Protein 6WMI (pdb70)

Solvent-accessible surface area: 21764 Å² total; per-residue (Å²): 157,186,43,53,7,129,69,161,71,30,127,120,110,17,112,178,81,74,90,36,135,90,22,59,63,50,85,162,95,39,94,67,64,109,4,110,32,112,90,36,58,120,34,32,29,49,86,127,112,21,136,31,26,50,59,105,89,84,51,99,98,75,63,76,1,149,72,113,88,35,39,124,96,42,42,40,54,45,72,26,137,46,23,96,20,121,66,80,48,89,108,53,52,112,6,171,42,183,78,49,72,146,38,31,30,70,137,65,44,27,150,116,26,80,36,73,94,83,48,55,104,87,55,114,1,103,79,72,40,40,75,38,47,72,43,38,45,61,83,107,30,60,82,140,83,131,162,79,62,38,1,123,66,104,90,29,141,121,110,17,116,180,76,78,91,34,139,90,20,58,61,49,82,158,94,42,98,68,62,110,6,110,36,184,86,37,56,121,35,34,31,52,82,122,109,21,135,34,23,44,54,99,90,94,46,96,103,66,64,83,2,153,70,109,86,32,45,123,92,43,39,44,53,44,69,28,142,48,23,100,21,125,65,79,53,89,110,55,54,96,11,158,46,110,86,49,64,152,34,30,28,70,134,70,44,20,150,118,30,80,36,74,93,85,49,70,91,84,60,111,0,93,102,65,42,41,76,39,44,72,44,42,44,65,83,104,31,62,81,148,75,136

Structure (mmCIF, N/CA/C/O backbone):
data_6WMI
#
_entry.id   6WMI
#
_cell.length_a   186.257
_cell.length_b   186.257
_cell.length_c   46.950
_cell.angle_alpha   90.000
_cell.angle_beta   90.000
_cell.angle_gamma   120.000
#
_symmetry.space_group_name_H-M   'P 62'
#
loop_
_entity.id
_entity.type
_entity.pdbx_description
1 polymer 'Zinc finger protein 410'
2 polymer "DNA (5'-D(*CP*AP*CP*AP*TP*CP*CP*CP*AP*TP*AP*AP*TP*AP*AP*TP*G)-3')"
3 polymer "DNA (5'-D(*CP*AP*TP*TP*AP*TP*TP*AP*TP*GP*GP*GP*AP*TP*GP*TP*G)-3')"
4 non-polymer 1,2-ETHANEDIOL
5 non-polymer 'ZINC ION'
6 water water
#
loop_
_atom_site.group_PDB
_atom_site.id
_atom_site.type_symbol
_atom_site.label_atom_id
_atom_site.label_alt_id
_atom_site.label_comp_id
_atom_site.label_asym_id
_atom_site.label_entity_id
_atom_site.label_seq_id
_atom_site.pdbx_PDB_ins_code
_atom_site.Cartn_x
_atom_site.Cartn_y
_atom_site.Cartn_z
_atom_site.occupancy
_atom_site.B_iso_or_equiv
_atom_site.auth_seq_id
_atom_site.auth_comp_id
_atom_site.auth_asym_id
_atom_site.auth_atom_id
_atom_site.pdbx_PDB_model_num
ATOM 1 N N . LYS A 1 6 ? -28.91197 57.73195 -26.90288 1.000 87.13441 217 LYS A N 1
ATOM 2 C CA . LYS A 1 6 ? -28.52014 57.43022 -25.52835 1.000 108.58786 217 LYS A CA 1
ATOM 3 C C . LYS A 1 6 ? -27.29115 58.24979 -25.10306 1.000 120.28583 217 LYS A C 1
ATOM 4 O O . LYS A 1 6 ? -26.25664 57.69589 -24.72468 1.000 121.55645 217 LYS A O 1
ATOM 6 N N . LYS A 1 7 ? -27.42902 59.57403 -25.16512 1.000 115.09778 218 LYS A N 1
ATOM 7 C CA . LYS A 1 7 ? -26.34461 60.52484 -24.94434 1.000 91.12412 218 LYS A CA 1
ATOM 8 C C . LYS A 1 7 ? -26.19744 60.83318 -23.45142 1.000 81.09477 218 LYS A C 1
ATOM 9 O O . LYS A 1 7 ? -26.60725 60.04174 -22.59689 1.000 71.63680 218 LYS A O 1
ATOM 15 N N . LEU A 1 8 ? -25.54938 61.96594 -23.14493 1.000 90.32395 219 LEU A N 1
ATOM 16 C CA . LEU A 1 8 ? -25.22429 62.47772 -21.80985 1.000 75.25797 219 LEU A CA 1
ATOM 17 C C . LEU A 1 8 ? -23.99650 61.80118 -21.20789 1.000 71.95542 219 LEU A C 1
ATOM 18 O O . LEU A 1 8 ? -23.86116 61.72688 -19.98257 1.000 65.57782 219 LEU A O 1
ATOM 23 N N . LYS A 1 9 ? -23.10070 61.30990 -22.06378 1.000 72.12998 220 LYS A N 1
ATOM 24 C CA . LYS A 1 9 ? -21.73617 60.97352 -21.67926 1.000 64.34779 220 LYS A CA 1
ATOM 25 C C . LYS A 1 9 ? -20.81964 62.08327 -22.17399 1.000 70.03586 220 LYS A C 1
ATOM 26 O O . LYS A 1 9 ? -20.92045 62.50043 -23.33159 1.000 77.90090 220 LYS A O 1
ATOM 28 N N . CYS A 1 10 ? -19.94438 62.57242 -21.29636 1.000 71.83808 221 CYS A N 1
ATOM 29 C CA . CYS A 1 10 ? -18.97486 63.58079 -21.70355 1.000 52.25402 221 CYS A CA 1
ATOM 30 C C . CYS A 1 10 ? -17.99845 62.97837 -22.69690 1.000 56.11307 221 CYS A C 1
ATOM 31 O O . CYS A 1 10 ? -17.49400 61.87025 -22.49575 1.000 58.46998 221 CYS A O 1
ATOM 34 N N . THR A 1 11 ? -17.72473 63.71872 -23.76364 1.000 57.96521 222 THR A N 1
ATOM 35 C CA . THR A 1 11 ? -16.95637 63.21386 -24.88740 1.000 73.56132 222 THR A CA 1
ATOM 36 C C . THR A 1 11 ? -15.59013 63.87311 -25.02114 1.000 77.09822 222 THR A C 1
ATOM 37 O O . THR A 1 11 ? -14.88033 63.60337 -25.99759 1.000 87.76726 222 THR A O 1
ATOM 41 N N . VAL A 1 12 ? -15.20709 64.73308 -24.07046 1.000 68.90145 223 VAL A N 1
ATOM 42 C CA . VAL A 1 12 ? -13.85141 65.26658 -24.04621 1.000 66.88169 223 VAL A CA 1
ATOM 43 C C . VAL A 1 12 ? -12.86609 64.11345 -23.82897 1.000 79.81751 223 VAL A C 1
ATOM 44 O O . VAL A 1 12 ? -13.22351 63.03379 -23.33910 1.000 75.48150 223 VAL A O 1
ATOM 48 N N . GLU A 1 13 ? -11.60597 64.36003 -24.19880 1.000 85.88968 224 GLU A N 1
ATOM 49 C CA . GLU A 1 13 ? -10.64914 63.28331 -24.44065 1.000 91.60525 224 GLU A CA 1
ATOM 50 C C . GLU A 1 13 ? -10.49150 62.36493 -23.23242 1.000 90.70056 224 GLU A C 1
ATOM 51 O O . GLU A 1 13 ? -10.78896 61.16681 -23.30499 1.000 95.13383 224 GLU A O 1
ATOM 57 N N . GLY A 1 14 ? -10.01131 62.89669 -22.11531 1.000 80.20647 225 GLY A N 1
ATOM 58 C CA . GLY A 1 14 ? -9.70775 62.06069 -20.97425 1.000 78.56192 225 GLY A CA 1
ATOM 59 C C . GLY A 1 14 ? -10.79351 61.93574 -19.92819 1.000 75.74706 225 GLY A C 1
ATOM 60 O O . GLY A 1 14 ? -10.51673 61.41976 -18.83892 1.000 82.65163 225 GLY A O 1
ATOM 61 N N . CYS A 1 15 ? -12.02046 62.37538 -20.21522 1.000 71.64447 226 CYS A N 1
ATOM 62 C CA . CYS A 1 15 ? -13.03008 62.49503 -19.16155 1.000 70.92313 226 CYS A CA 1
ATOM 63 C C . CYS A 1 15 ? -13.74561 61.17289 -18.88472 1.000 82.61638 226 CYS A C 1
ATOM 64 O O . CYS A 1 15 ? -13.61332 60.60095 -17.79728 1.000 96.26676 226 CYS A O 1
ATOM 67 N N . ASP A 1 16 ? -14.49798 60.67093 -19.86515 1.000 71.83683 227 ASP A N 1
ATOM 68 C CA . ASP A 1 16 ? -15.28469 59.44070 -19.73202 1.000 74.63646 227 ASP A CA 1
ATOM 69 C C . ASP A 1 16 ? -16.16366 59.46672 -18.47634 1.000 72.55046 227 ASP A C 1
ATOM 70 O O . ASP A 1 16 ? -16.02679 58.64231 -17.57009 1.000 82.82796 227 ASP A O 1
ATOM 75 N N . ARG A 1 17 ? -17.07423 60.44024 -18.43135 1.000 64.71435 228 ARG A N 1
ATOM 76 C CA . ARG A 1 17 ? -18.02940 60.57859 -17.33626 1.000 62.24199 228 ARG A CA 1
ATOM 77 C C . ARG A 1 17 ? -19.43784 60.65967 -17.89953 1.000 65.34682 228 ARG A C 1
ATOM 78 O O . ARG A 1 17 ? -19.65456 61.18270 -18.99527 1.000 68.17917 228 ARG A O 1
ATOM 86 N N . THR A 1 18 ? -20.39912 60.15073 -17.13547 1.000 61.06082 229 THR A N 1
ATOM 87 C CA . THR A 1 18 ? -21.77548 60.06909 -17.59606 1.000 65.38020 229 THR A CA 1
ATOM 88 C C . THR A 1 18 ? -22.70328 60.69767 -16.56595 1.000 60.27076 229 THR A C 1
ATOM 89 O O . THR A 1 18 ? -22.46972 60.60909 -15.35756 1.000 84.77380 229 THR A O 1
ATOM 93 N N . PHE A 1 19 ? -23.76093 61.33827 -17.05853 1.000 53.44647 230 PHE A N 1
ATOM 94 C CA . PHE A 1 19 ? -24.61914 62.18459 -16.24088 1.000 53.03553 230 PHE A CA 1
ATOM 95 C C . PHE A 1 19 ? -26.07438 61.76122 -16.38264 1.000 48.32965 230 PHE A C 1
ATOM 96 O O . PHE A 1 19 ? -26.43955 60.96683 -17.25361 1.000 63.76376 230 PHE A O 1
ATOM 104 N N . VAL A 1 20 ? -26.91002 62.31528 -15.50359 1.000 40.08704 231 VAL A N 1
ATOM 105 C CA . VAL A 1 20 ? -28.33208 62.01458 -15.46766 1.000 43.94203 231 VAL A CA 1
ATOM 106 C C . VAL A 1 20 ? -29.17995 63.24005 -15.77931 1.000 38.96060 231 VAL A C 1
ATOM 107 O O . VAL A 1 20 ? -30.14414 63.15481 -16.54710 1.000 44.54370 231 VAL A O 1
ATOM 111 N N . TRP A 1 21 ? -28.84439 64.37887 -15.20419 1.000 36.86764 232 TRP A N 1
ATOM 112 C CA . TRP A 1 21 ? -29.66906 65.56373 -15.39649 1.000 45.08064 232 TRP A CA 1
ATOM 113 C C . TRP A 1 21 ? -29.06269 66.45206 -16.46313 1.000 46.50577 232 TRP A C 1
ATOM 114 O O . TRP A 1 21 ? -27.85993 66.74723 -16.39796 1.000 47.88214 232 TRP A O 1
ATOM 125 N N . PRO A 1 22 ? -29.85511 66.88842 -17.44831 1.000 50.94718 233 PRO A N 1
ATOM 126 C CA . PRO A 1 22 ? -29.29125 67.72690 -18.52029 1.000 43.62453 233 PRO A CA 1
ATOM 127 C C . PRO A 1 22 ? -28.58471 68.97077 -18.00979 1.000 40.88145 233 PRO A C 1
ATOM 128 O O . PRO A 1 22 ? -27.54972 69.35309 -18.56870 1.000 50.35391 233 PRO A O 1
ATOM 132 N N . ALA A 1 23 ? -29.09432 69.59742 -16.94315 1.000 34.79590 234 ALA A N 1
ATOM 133 C CA . ALA A 1 23 ? -28.46767 70.81619 -16.43219 1.000 33.32272 234 ALA A CA 1
ATOM 134 C C . ALA A 1 23 ? -27.11561 70.52752 -15.79223 1.000 31.89671 234 ALA A C 1
ATOM 135 O O . ALA A 1 23 ? -26.17520 71.31572 -15.94064 1.000 42.82713 234 ALA A O 1
ATOM 137 N N . HIS A 1 24 ? -26.99882 69.41176 -15.06600 1.000 30.95032 235 HIS A N 1
ATOM 138 C CA . HIS A 1 24 ? -25.70164 69.02423 -14.52201 1.000 31.32112 235 HIS A CA 1
ATOM 139 C C . HIS A 1 24 ? -24.71635 68.72319 -15.64407 1.000 46.01159 235 HIS A C 1
ATOM 140 O O . HIS A 1 24 ? -23.52311 69.03097 -15.53800 1.000 43.82996 235 HIS A O 1
ATOM 147 N N . PHE A 1 25 ? -25.20251 68.13635 -16.73723 1.000 42.44172 236 PHE A N 1
ATOM 148 C CA . PHE A 1 25 ? -24.34453 67.92932 -17.89574 1.000 43.28128 236 PHE A CA 1
ATOM 149 C C . PHE A 1 25 ? -23.86350 69.25888 -18.45888 1.000 40.49922 236 PHE A C 1
ATOM 150 O O . PHE A 1 25 ? -22.67685 69.41568 -18.77275 1.000 42.62883 236 PHE A O 1
ATOM 158 N N . LYS A 1 26 ? -24.77062 70.23359 -18.58391 1.000 37.10791 237 LYS A N 1
ATOM 159 C CA . LYS A 1 26 ? -24.39021 71.53353 -19.12787 1.000 46.24295 237 LYS A CA 1
ATOM 160 C C . LYS A 1 26 ? -23.37656 72.21882 -18.22921 1.000 51.79038 237 LYS A C 1
ATOM 161 O O . LYS A 1 26 ? -22.44267 72.86951 -18.71385 1.000 60.61488 237 LYS A O 1
ATOM 167 N N . TYR A 1 27 ? -23.54423 72.08058 -16.91434 1.000 48.82281 238 TYR A N 1
ATOM 168 C CA . TYR A 1 27 ? -22.55339 72.60889 -15.98770 1.000 39.76463 238 TYR A CA 1
ATOM 169 C C . TYR A 1 27 ? -21.18627 71.99823 -16.25850 1.000 38.67460 238 TYR A C 1
ATOM 170 O O . TYR A 1 27 ? -20.18043 72.71220 -16.34881 1.000 43.25905 238 TYR A O 1
ATOM 179 N N . HIS A 1 28 ? -21.13571 70.67096 -16.40371 1.000 36.57893 239 HIS A N 1
ATOM 180 C CA . HIS A 1 28 ? -19.85613 69.99338 -16.58322 1.000 38.64730 239 HIS A CA 1
ATOM 181 C C . HIS A 1 28 ? -19.13200 70.50138 -17.82016 1.000 40.89021 239 HIS A C 1
ATOM 182 O O . HIS A 1 28 ? -17.91698 70.72791 -17.78659 1.000 45.98999 239 HIS A O 1
ATOM 189 N N . LEU A 1 29 ? -19.86239 70.69465 -18.92087 1.000 41.34341 240 LEU A N 1
ATOM 190 C CA . LEU A 1 29 ? -19.23408 71.20863 -20.13311 1.000 45.41365 240 LEU A CA 1
ATOM 191 C C . LEU A 1 29 ? -18.64304 72.59046 -19.89884 1.000 44.41984 240 LEU A C 1
ATOM 192 O O . LEU A 1 29 ? -17.56281 72.90777 -20.41146 1.000 46.91159 240 LEU A O 1
ATOM 197 N N . LYS A 1 30 ? -19.32488 73.41920 -19.10584 1.000 44.45626 241 LYS A N 1
ATOM 198 C CA . LYS A 1 30 ? -18.82849 74.76701 -18.86682 1.000 46.93470 241 LYS A CA 1
ATOM 199 C C . LYS A 1 30 ? -17.51875 74.75123 -18.09034 1.000 55.98998 241 LYS A C 1
ATOM 200 O O . LYS A 1 30 ? -16.66626 75.61938 -18.30761 1.000 68.11176 241 LYS A O 1
ATOM 206 N N . THR A 1 31 ? -17.32551 73.77015 -17.20246 1.000 51.00848 242 THR A N 1
ATOM 207 C CA . THR A 1 31 ? -16.06523 73.69680 -16.46818 1.000 45.31353 242 THR A CA 1
ATOM 208 C C . THR A 1 31 ? -14.90967 73.31074 -17.37874 1.000 50.63336 242 THR A C 1
ATOM 209 O O . THR A 1 31 ? -13.77631 73.74936 -17.15397 1.000 63.99983 242 THR A O 1
ATOM 213 N N . HIS A 1 32 ? -15.17015 72.48965 -18.40003 1.000 55.87871 243 HIS A N 1
ATOM 214 C CA . HIS A 1 32 ? -14.12250 72.15055 -19.35890 1.000 52.65017 243 HIS A CA 1
ATOM 215 C C . HIS A 1 32 ? -13.68744 73.37420 -20.15353 1.000 54.70012 243 HIS A C 1
ATOM 216 O O . HIS A 1 32 ? -12.50888 73.51278 -20.49817 1.000 64.03913 243 HIS A O 1
ATOM 223 N N . ARG A 1 33 ? -14.62408 74.27253 -20.45185 1.000 58.19430 244 ARG A N 1
ATOM 224 C CA . ARG A 1 33 ? -14.34701 75.47008 -21.23647 1.000 61.20654 244 ARG A CA 1
ATOM 225 C C . ARG A 1 33 ? -14.02090 76.68800 -20.37908 1.000 56.04339 244 ARG A C 1
ATOM 226 O O . ARG A 1 33 ? -13.61024 77.71751 -20.92762 1.000 57.91806 244 ARG A O 1
ATOM 234 N N . ASN A 1 34 ? -14.20148 76.59408 -19.05886 1.000 58.29043 245 ASN A N 1
ATOM 235 C CA . ASN A 1 34 ? -14.06161 77.73049 -18.14359 1.000 68.26400 245 ASN A CA 1
ATOM 236 C C . ASN A 1 34 ? -15.02305 78.86629 -18.51376 1.000 70.94127 245 ASN A C 1
ATOM 237 O O . ASN A 1 34 ? -14.66375 80.04602 -18.49088 1.000 76.50775 245 ASN A O 1
ATOM 242 N N . ASP A 1 35 ? -16.26852 78.50464 -18.84004 1.000 65.66620 246 ASP A N 1
ATOM 243 C CA . ASP A 1 35 ? -17.30044 79.45890 -19.25729 1.000 52.96912 246 ASP A CA 1
ATOM 244 C C . ASP A 1 35 ? -17.94874 80.03844 -18.00786 1.000 57.33612 246 ASP A C 1
ATOM 245 O O . ASP A 1 35 ? -18.90178 79.48132 -17.46195 1.000 72.69333 246 ASP A O 1
ATOM 250 N N . ARG A 1 36 ? -17.43549 81.17691 -17.55183 1.000 56.77000 247 ARG A N 1
ATOM 251 C CA . ARG A 1 36 ? -17.96070 81.86921 -16.37539 1.000 46.95423 247 ARG A CA 1
ATOM 252 C C . ARG A 1 36 ? -18.61678 83.16399 -16.84238 1.000 47.66814 247 ARG A C 1
ATOM 253 O O . ARG A 1 36 ? -17.94700 84.18814 -17.00001 1.000 57.08800 247 ARG A O 1
ATOM 261 N N . SER A 1 37 ? -19.93129 83.12087 -17.04724 1.000 46.08663 248 SER A N 1
ATOM 262 C CA . SER A 1 37 ? -20.65410 84.23123 -17.65266 1.000 50.24278 248 SER A CA 1
ATOM 263 C C . SER A 1 37 ? -21.28549 85.18270 -16.64085 1.000 48.13504 248 SER A C 1
ATOM 264 O O . SER A 1 37 ? -21.79995 86.22954 -17.04645 1.000 63.47200 248 SER A O 1
ATOM 267 N N . PHE A 1 38 ? -21.25257 84.86376 -15.34607 1.000 47.50246 249 PHE A N 1
ATOM 268 C CA . PHE A 1 38 ? -21.87630 85.69083 -14.31339 1.000 54.92664 249 PHE A CA 1
ATOM 269 C C . PHE A 1 38 ? -20.79630 86.48213 -13.57736 1.000 59.61395 249 PHE A C 1
ATOM 270 O O . PHE A 1 38 ? -20.02644 85.91421 -12.79533 1.000 52.00936 249 PHE A O 1
ATOM 278 N N . ILE A 1 39 ? -20.76482 87.79629 -13.80558 1.000 50.46785 250 ILE A N 1
ATOM 279 C CA . ILE A 1 39 ? -19.66710 88.66016 -13.38222 1.000 50.20428 250 ILE A CA 1
ATOM 280 C C . ILE A 1 39 ? -20.13136 89.57402 -12.25578 1.000 56.81135 250 ILE A C 1
ATOM 281 O O . ILE A 1 39 ? -21.20493 90.18224 -12.34381 1.000 54.55657 250 ILE A O 1
ATOM 286 N N . CYS A 1 40 ? -19.30367 89.69171 -11.21324 1.000 57.93136 251 CYS A N 1
ATOM 287 C CA . CYS A 1 40 ? -19.61266 90.57190 -10.08929 1.000 46.84429 251 CYS A CA 1
ATOM 288 C C . CYS A 1 40 ? -19.49931 92.03110 -10.51711 1.000 53.25157 251 CYS A C 1
ATOM 289 O O . CYS A 1 40 ? -18.45380 92.44290 -11.03853 1.000 53.38641 251 CYS A O 1
ATOM 292 N N . PRO A 1 41 ? -20.53705 92.84427 -10.30111 1.000 53.04929 252 PRO A N 1
ATOM 293 C CA . PRO A 1 41 ? -20.49843 94.24705 -10.72840 1.000 57.91290 252 PRO A CA 1
ATOM 294 C C . PRO A 1 41 ? -19.85715 95.21104 -9.74156 1.000 63.57600 252 PRO A C 1
ATOM 295 O O . PRO A 1 41 ? -19.70072 96.39231 -10.08350 1.000 68.32214 252 PRO A O 1
ATOM 299 N N . ALA A 1 42 ? -19.49923 94.75851 -8.54054 1.000 57.18595 253 ALA A N 1
ATOM 300 C CA . ALA A 1 42 ? -18.83545 95.63027 -7.57950 1.000 61.95316 253 ALA A CA 1
ATOM 301 C C . ALA A 1 42 ? -17.50803 96.13004 -8.14092 1.000 78.14437 253 ALA A C 1
ATOM 302 O O . ALA A 1 42 ? -16.80353 95.40753 -8.85336 1.000 85.11638 253 ALA A O 1
ATOM 304 N N . GLU A 1 43 ? -17.17235 97.37985 -7.82307 1.000 79.87022 254 GLU A N 1
ATOM 305 C CA . GLU A 1 43 ? -15.98151 98.00183 -8.38980 1.000 91.35520 254 GLU A CA 1
ATOM 306 C C . GLU A 1 43 ? -14.72325 97.37905 -7.79814 1.000 95.70670 254 GLU A C 1
ATOM 307 O O . GLU A 1 43 ? -14.60148 97.23535 -6.57695 1.000 87.50259 254 GLU A O 1
ATOM 309 N N . GLY A 1 44 ? -13.79094 96.99722 -8.67345 1.000 93.99537 255 GLY A N 1
ATOM 310 C CA . GLY A 1 44 ? -12.51125 96.46545 -8.26093 1.000 87.62065 255 GLY A CA 1
ATOM 311 C C . GLY A 1 44 ? -12.45983 94.96746 -8.04229 1.000 82.99610 255 GLY A C 1
ATOM 312 O O . GLY A 1 44 ? -11.36992 94.43506 -7.79438 1.000 87.66603 255 GLY A O 1
ATOM 313 N N . CYS A 1 45 ? -13.59196 94.26642 -8.11894 1.000 64.29622 256 CYS A N 1
ATOM 314 C CA . CYS A 1 45 ? -13.59911 92.82860 -7.86299 1.000 66.13426 256 CYS A CA 1
ATOM 315 C C . CYS A 1 45 ? -13.40033 92.02212 -9.14414 1.000 72.44281 256 CYS A C 1
ATOM 316 O O . CYS A 1 45 ? -12.38485 91.33606 -9.30136 1.000 69.02093 256 CYS A O 1
ATOM 319 N N . GLY A 1 46 ? -14.34717 92.12376 -10.07637 1.000 76.54689 257 GLY A N 1
ATOM 320 C CA . GLY A 1 46 ? -14.22590 91.46255 -11.36280 1.000 76.62612 257 GLY A CA 1
ATOM 321 C C . GLY A 1 46 ? -14.19487 89.94843 -11.33544 1.000 77.66579 257 GLY A C 1
ATOM 322 O O . GLY A 1 46 ? -13.75608 89.33428 -12.31258 1.000 89.92504 257 GLY A O 1
ATOM 323 N N . LYS A 1 47 ? -14.64248 89.32027 -10.25065 1.000 63.27635 258 LYS A N 1
ATOM 324 C CA . LYS A 1 47 ? -14.71363 87.86738 -10.22732 1.000 51.36619 258 LYS A CA 1
ATOM 325 C C . LYS A 1 47 ? -15.92928 87.38407 -11.01321 1.000 57.13056 258 LYS A C 1
ATOM 326 O O . LYS A 1 47 ? -16.90752 88.11095 -11.20394 1.000 72.74503 258 LYS A O 1
ATOM 332 N N . SER A 1 48 ? -15.85864 86.13532 -11.47130 1.000 47.78165 259 SER A N 1
ATOM 333 C CA . SER A 1 48 ? -16.88877 85.57433 -12.33408 1.000 50.14480 259 SER A CA 1
ATOM 334 C C . SER A 1 48 ? -17.17833 84.13539 -11.92671 1.000 48.82327 259 SER A C 1
ATOM 335 O O . SER A 1 48 ? -16.33903 83.45337 -11.33529 1.000 52.04560 259 SER A O 1
ATOM 338 N N . PHE A 1 49 ? -18.38101 83.67255 -12.26669 1.000 45.54390 260 PHE A N 1
ATOM 339 C CA . PHE A 1 49 ? -18.88692 82.40741 -11.75729 1.000 51.80084 260 PHE A CA 1
ATOM 340 C C . PHE A 1 49 ? -19.63370 81.66641 -12.85870 1.000 55.35218 260 PHE A C 1
ATOM 341 O O . PHE A 1 49 ? -20.05330 82.25295 -13.86068 1.000 49.36487 260 PHE A O 1
ATOM 349 N N . TYR A 1 50 ? -19.79072 80.35389 -12.65932 1.000 50.92615 261 TYR A N 1
ATOM 350 C CA . TYR A 1 50 ? -20.43105 79.51959 -13.67005 1.000 43.09029 261 TYR A CA 1
ATOM 351 C C . TYR A 1 50 ? -21.94929 79.66812 -13.67335 1.000 40.24840 261 TYR A C 1
ATOM 352 O O . TYR A 1 50 ? -22.57718 79.48250 -14.72032 1.000 53.39842 261 TYR A O 1
ATOM 361 N N . VAL A 1 51 ? -22.55621 79.98418 -12.52472 1.000 42.39207 262 VAL A N 1
ATOM 362 C CA . VAL A 1 51 ? -24.00716 80.02857 -12.37704 1.000 42.82492 262 VAL A CA 1
ATOM 363 C C . VAL A 1 51 ? -24.39919 81.27291 -11.59109 1.000 45.04080 262 VAL A C 1
ATOM 364 O O . VAL A 1 51 ? -23.60378 81.84085 -10.83993 1.000 51.14654 262 VAL A O 1
ATOM 368 N N . LEU A 1 52 ? -25.66113 81.67783 -11.75275 1.000 35.89011 263 LEU A N 1
ATOM 369 C CA . LEU A 1 52 ? -26.14958 82.86992 -11.06385 1.000 42.80823 263 LEU A CA 1
ATOM 370 C C . LEU A 1 52 ? -26.14122 82.68782 -9.54778 1.000 41.15467 263 LEU A C 1
ATOM 371 O O . LEU A 1 52 ? -25.87911 83.63953 -8.80159 1.000 40.43533 263 LEU A O 1
ATOM 376 N N . GLN A 1 53 ? -26.42669 81.47210 -9.07637 1.000 33.56393 264 GLN A N 1
ATOM 377 C CA . GLN A 1 53 ? -26.49247 81.22180 -7.63940 1.000 43.03690 264 GLN A CA 1
ATOM 378 C C . GLN A 1 53 ? -25.17610 81.56299 -6.94916 1.000 48.39158 264 GLN A C 1
ATOM 379 O O . GLN A 1 53 ? -25.16889 82.11486 -5.84116 1.000 37.17705 264 GLN A O 1
ATOM 385 N N . ARG A 1 54 ? -24.05082 81.24597 -7.58983 1.000 49.23557 265 ARG A N 1
ATOM 386 C CA . ARG A 1 54 ? -22.75796 81.49765 -6.96579 1.000 43.65049 265 ARG A CA 1
ATOM 387 C C . ARG A 1 54 ? -22.45928 82.98555 -6.89257 1.000 47.77767 265 ARG A C 1
ATOM 388 O O . ARG A 1 54 ? -21.84801 83.45352 -5.92521 1.000 52.43058 265 ARG A O 1
ATOM 396 N N . LEU A 1 55 ? -22.87706 83.74356 -7.90749 1.000 36.61732 266 LEU A N 1
ATOM 397 C CA . LEU A 1 55 ? -22.71502 85.19086 -7.85367 1.000 34.38916 266 LEU A CA 1
ATOM 398 C C . LEU A 1 55 ? -23.54777 85.78948 -6.72978 1.000 44.61354 266 LEU A C 1
ATOM 399 O O . LEU A 1 55 ? -23.08209 86.68050 -6.00913 1.000 44.50431 266 LEU A O 1
ATOM 404 N N . LYS A 1 56 ? -24.77923 85.29794 -6.55562 1.000 37.28193 267 LYS A N 1
ATOM 405 C CA . LYS A 1 56 ? -25.63965 85.79832 -5.48704 1.000 37.62202 267 LYS A CA 1
ATOM 406 C C . LYS A 1 56 ? -25.02970 85.55153 -4.10927 1.000 45.73186 267 LYS A C 1
ATOM 407 O O . LYS A 1 56 ? -25.09069 86.42252 -3.23154 1.000 44.44495 267 LYS A O 1
ATOM 413 N N . VAL A 1 57 ? -24.43815 84.37297 -3.89584 1.000 31.85835 268 VAL A N 1
ATOM 414 C CA . VAL A 1 57 ? -23.80888 84.09629 -2.60661 1.000 34.97033 268 VAL A CA 1
ATOM 415 C C . VAL A 1 57 ? -22.53511 84.91825 -2.44761 1.000 51.93977 268 VAL A C 1
ATOM 416 O O . VAL A 1 57 ? -22.21441 85.38552 -1.34661 1.000 59.30230 268 VAL A O 1
ATOM 420 N N . HIS A 1 58 ? -21.79511 85.12111 -3.54370 1.000 54.69423 269 HIS A N 1
ATOM 421 C CA . HIS A 1 58 ? -20.58961 85.94341 -3.47911 1.000 37.86350 269 HIS A CA 1
ATOM 422 C C . HIS A 1 58 ? -20.90069 87.37188 -3.05591 1.000 38.53760 269 HIS A C 1
ATOM 423 O O . HIS A 1 58 ? -20.09109 87.99756 -2.36243 1.000 53.72160 269 HIS A O 1
ATOM 430 N N . MET A 1 59 ? -22.06272 87.90315 -3.45589 1.000 42.62891 270 MET A N 1
ATOM 431 C CA . MET A 1 59 ? -22.40961 89.27941 -3.10589 1.000 46.98175 270 MET A CA 1
ATOM 432 C C . MET A 1 59 ? -22.38833 89.50416 -1.60289 1.000 42.87291 270 MET A C 1
ATOM 433 O O . MET A 1 59 ? -22.10331 90.61806 -1.14575 1.000 42.42200 270 MET A O 1
ATOM 438 N N . ARG A 1 60 ? -22.66223 88.45996 -0.81940 1.000 43.07248 271 ARG A N 1
ATOM 439 C CA . ARG A 1 60 ? -22.65551 88.60690 0.62846 1.000 38.02244 271 ARG A CA 1
ATOM 440 C C . ARG A 1 60 ? -21.28586 88.99868 1.16960 1.000 43.75899 271 ARG A C 1
ATOM 441 O O . ARG A 1 60 ? -21.19940 89.46847 2.30900 1.000 59.72202 271 ARG A O 1
ATOM 449 N N . THR A 1 61 ? -20.21694 88.82503 0.38898 1.000 39.04100 272 THR A N 1
ATOM 450 C CA . THR A 1 61 ? -18.91529 89.33174 0.80637 1.000 50.78923 272 THR A CA 1
ATOM 451 C C . THR A 1 61 ? -18.78394 90.83385 0.60787 1.000 54.40493 272 THR A C 1
ATOM 452 O O . THR A 1 61 ? -17.83967 91.42852 1.13672 1.000 53.67098 272 THR A O 1
ATOM 456 N N . HIS A 1 62 ? -19.69679 91.45572 -0.13911 1.000 49.47726 273 HIS A N 1
ATOM 457 C CA . HIS A 1 62 ? -19.67159 92.89807 -0.34745 1.000 50.72455 273 HIS A CA 1
ATOM 458 C C . HIS A 1 62 ? -20.73039 93.64379 0.45904 1.000 57.92716 273 HIS A C 1
ATOM 459 O O . HIS A 1 62 ? -20.50108 94.79869 0.83388 1.000 65.30998 273 HIS A O 1
ATOM 466 N N . ASN A 1 63 ? -21.88333 93.02934 0.73646 1.000 49.74138 274 ASN A N 1
ATOM 467 C CA . ASN A 1 63 ? -22.96495 93.71606 1.43357 1.000 49.25382 274 ASN A CA 1
ATOM 468 C C . ASN A 1 63 ? -23.17230 93.24438 2.86839 1.000 61.10934 274 ASN A C 1
ATOM 469 O O . ASN A 1 63 ? -24.04839 93.77965 3.55610 1.000 62.75408 274 ASN A O 1
ATOM 474 N N . GLY A 1 64 ? -22.40725 92.25781 3.33528 1.000 54.45400 275 GLY A N 1
ATOM 475 C CA . GLY A 1 64 ? -22.40683 91.89727 4.74090 1.000 49.79302 275 GLY A CA 1
ATOM 476 C C . GLY A 1 64 ? -23.60703 91.12481 5.24119 1.000 61.34768 275 GLY A C 1
ATOM 477 O O . GLY A 1 64 ? -23.73254 90.93024 6.45463 1.000 73.27472 275 GLY A O 1
ATOM 478 N N . GLU A 1 65 ? -24.49281 90.67465 4.35683 1.000 60.02032 276 GLU A N 1
ATOM 479 C CA . GLU A 1 65 ? -25.63443 89.87754 4.78505 1.000 43.41131 276 GLU A CA 1
ATOM 480 C C . GLU A 1 65 ? -25.17110 88.51881 5.29555 1.000 49.11212 276 GLU A C 1
ATOM 481 O O . GLU A 1 65 ? -24.34903 87.85405 4.65894 1.000 68.12895 276 GLU A O 1
ATOM 487 N N . LYS A 1 66 ? -25.69380 88.11276 6.45253 1.000 44.70732 277 LYS A N 1
ATOM 488 C CA . LYS A 1 66 ? -25.42215 86.80356 7.04727 1.000 39.53864 277 LYS A CA 1
ATOM 489 C C . LYS A 1 66 ? -26.76009 86.26571 7.53397 1.000 53.39534 277 LYS A C 1
ATOM 490 O O . LYS A 1 66 ? -27.14052 86.47274 8.69373 1.000 58.38050 277 LYS A O 1
ATOM 496 N N . PRO A 1 67 ? -27.50972 85.57632 6.66851 1.000 46.91951 278 PRO A N 1
ATOM 497 C CA . PRO A 1 67 ? -28.91532 85.27457 6.97556 1.000 40.55891 278 PRO A CA 1
ATOM 498 C C . PRO A 1 67 ? -29.14330 84.08920 7.90186 1.000 37.94643 278 PRO A C 1
ATOM 499 O O . PRO A 1 67 ? -30.29032 83.87221 8.31542 1.000 50.96266 278 PRO A O 1
ATOM 503 N N . PHE A 1 68 ? -28.12054 83.31472 8.24217 1.000 34.09612 279 PHE A N 1
ATOM 504 C CA . PHE A 1 68 ? -28.29792 82.09312 9.02565 1.000 34.75713 279 PHE A CA 1
ATOM 505 C C . PHE A 1 68 ? -27.70599 82.29862 10.41500 1.000 37.80263 279 PHE A C 1
ATOM 506 O O . PHE A 1 68 ? -26.48375 82.37170 10.57463 1.000 39.13692 279 PHE A O 1
ATOM 514 N N . MET A 1 69 ? -28.57630 82.38701 11.41443 1.000 42.28435 280 MET A N 1
ATOM 515 C CA . MET A 1 69 ? -28.18855 82.71834 12.77602 1.000 41.51455 280 MET A CA 1
ATOM 516 C C . MET A 1 69 ? -28.26948 81.49281 13.67840 1.000 38.02456 280 MET A C 1
ATOM 517 O O . MET A 1 69 ? -29.21152 80.70051 13.58605 1.000 42.12261 280 MET A O 1
ATOM 522 N N . CYS A 1 70 ? -27.28115 81.34762 14.55511 1.000 34.62509 281 CYS A N 1
ATOM 523 C CA . CYS A 1 70 ? -27.34145 80.34512 15.60858 1.000 35.64474 281 CYS A CA 1
ATOM 524 C C . CYS A 1 70 ? -28.29631 80.81781 16.69942 1.000 36.50432 281 CYS A C 1
ATOM 525 O O . CYS A 1 70 ? -28.17942 81.94583 17.18586 1.000 54.20123 281 CYS A O 1
ATOM 528 N N . HIS A 1 71 ? -29.24718 79.96382 17.07763 1.000 35.72530 282 HIS A N 1
ATOM 529 C CA . HIS A 1 71 ? -30.22558 80.29401 18.10754 1.000 36.11280 282 HIS A CA 1
ATOM 530 C C . HIS A 1 71 ? -29.86176 79.72413 19.47108 1.000 41.21262 282 HIS A C 1
ATOM 531 O O . HIS A 1 71 ? -30.72102 79.66316 20.35754 1.000 41.90026 282 HIS A O 1
ATOM 538 N N . GLU A 1 72 ? -28.62401 79.27086 19.64660 1.000 36.83816 283 GLU A N 1
ATOM 539 C CA . GLU A 1 72 ? -28.15155 78.90524 20.97113 1.000 40.02895 283 GLU A CA 1
ATOM 540 C C . GLU A 1 72 ? -28.17795 80.13190 21.87550 1.000 46.50119 283 GLU A C 1
ATOM 541 O O . GLU A 1 72 ? -27.78858 81.23318 21.47327 1.000 45.46802 283 GLU A O 1
ATOM 547 N N . SER A 1 73 ? -28.66303 79.94428 23.09694 1.000 41.86083 284 SER A N 1
ATOM 548 C CA . SER A 1 73 ? -28.69777 81.04588 24.04360 1.000 51.30274 284 SER A CA 1
ATOM 549 C C . SER A 1 73 ? -27.28931 81.55248 24.30486 1.000 44.55001 284 SER A C 1
ATOM 550 O O . SER A 1 73 ? -26.39207 80.77905 24.65048 1.000 43.52907 284 SER A O 1
ATOM 553 N N . GLY A 1 74 ? -27.09811 82.85633 24.13013 1.000 48.36827 285 GLY A N 1
ATOM 554 C CA . GLY A 1 74 ? -25.81048 83.47674 24.32836 1.000 46.92894 285 GLY A CA 1
ATOM 555 C C . GLY A 1 74 ? -24.92231 83.51655 23.10504 1.000 61.91357 285 GLY A C 1
ATOM 556 O O . GLY A 1 74 ? -23.91274 84.22959 23.12062 1.000 76.71584 285 GLY A O 1
ATOM 557 N N . CYS A 1 75 ? -25.25680 82.78326 22.04265 1.000 42.59418 286 CYS A N 1
ATOM 558 C CA . CYS A 1 75 ? -24.39057 82.74770 20.86000 1.000 41.41386 286 CYS A CA 1
ATOM 559 C C . CYS A 1 75 ? -24.81857 83.78033 19.82125 1.000 53.46629 286 CYS A C 1
ATOM 560 O O . CYS A 1 75 ? -24.13819 84.79328 19.62781 1.000 49.27408 286 CYS A O 1
ATOM 563 N N . GLY A 1 76 ? -25.98679 83.57941 19.21204 1.000 43.70737 287 GLY A N 1
ATOM 564 C CA . GLY A 1 76 ? -26.46686 84.44094 18.14760 1.000 40.10687 287 GLY A CA 1
ATOM 565 C C . GLY A 1 76 ? -25.47810 84.80480 17.04840 1.000 46.65022 287 GLY A C 1
ATOM 566 O O . GLY A 1 76 ? -25.56198 85.90470 16.49174 1.000 46.72801 287 GLY A O 1
ATOM 567 N N . LYS A 1 77 ? -24.53938 83.91942 16.71640 1.000 37.00264 288 LYS A N 1
ATOM 568 C CA . LYS A 1 77 ? -23.62796 84.20553 15.61578 1.000 38.34268 288 LYS A CA 1
ATOM 569 C C . LYS A 1 77 ? -24.34185 84.03394 14.28125 1.000 37.28003 288 LYS A C 1
ATOM 570 O O . LYS A 1 77 ? -25.27708 83.23875 14.15031 1.000 47.06172 288 LYS A O 1
ATOM 576 N N . GLN A 1 78 ? -23.89143 84.79097 13.28398 1.000 34.66113 289 GLN A N 1
ATOM 577 C CA . GLN A 1 78 ? -24.52788 84.81993 11.97311 1.000 36.55012 289 GLN A CA 1
ATOM 578 C C . GLN A 1 78 ? -23.55084 84.36874 10.89374 1.000 32.91685 289 GLN A C 1
ATOM 579 O O . GLN A 1 78 ? -22.36771 84.71965 10.91976 1.000 38.21081 289 GLN A O 1
ATOM 585 N N . PHE A 1 79 ? -24.05804 83.60298 9.93468 1.000 37.77088 290 PHE A N 1
ATOM 586 C CA . PHE A 1 79 ? -23.23675 82.97305 8.91294 1.000 35.59645 290 PHE A CA 1
ATOM 587 C C . PHE A 1 79 ? -23.82071 83.23859 7.53153 1.000 35.94003 290 PHE A C 1
ATOM 588 O O . PHE A 1 79 ? -25.02346 83.47489 7.38068 1.000 42.74229 290 PHE A O 1
ATOM 596 N N . THR A 1 80 ? -22.95072 83.18557 6.51846 1.000 36.48197 291 THR A N 1
ATOM 597 C CA . THR A 1 80 ? -23.35336 83.49896 5.15234 1.000 37.63321 291 THR A CA 1
ATOM 598 C C . THR A 1 80 ? -23.99289 82.31936 4.42939 1.000 42.94639 291 THR A C 1
ATOM 599 O O . THR A 1 80 ? -24.69647 82.53218 3.43643 1.000 56.01643 291 THR A O 1
ATOM 603 N N . THR A 1 81 ? -23.77091 81.08838 4.88815 1.000 36.67023 292 THR A N 1
ATOM 604 C CA . THR A 1 81 ? -24.43240 79.92388 4.31294 1.000 42.31709 292 THR A CA 1
ATOM 605 C C . THR A 1 81 ? -24.99855 79.04439 5.41953 1.000 47.45294 292 THR A C 1
ATOM 606 O O . THR A 1 81 ? -24.44978 78.96600 6.52124 1.000 37.18133 292 THR A O 1
ATOM 610 N N . ALA A 1 82 ? -26.10409 78.37043 5.10261 1.000 46.78493 293 ALA A N 1
ATOM 611 C CA . ALA A 1 82 ? -26.67353 77.40479 6.03006 1.000 30.88547 293 ALA A CA 1
ATOM 612 C C . ALA A 1 82 ? -25.67198 76.30834 6.37025 1.000 45.00076 293 ALA A C 1
ATOM 613 O O . ALA A 1 82 ? -25.60244 75.85651 7.51913 1.000 45.74774 293 ALA A O 1
ATOM 615 N N . GLY A 1 83 ? -24.89116 75.86625 5.38052 1.000 32.72546 294 GLY A N 1
ATOM 616 C CA . GLY A 1 83 ? -23.94324 74.79193 5.61602 1.000 32.42227 294 GLY A CA 1
ATOM 617 C C . GLY A 1 83 ? -22.91158 75.14623 6.66582 1.000 44.94149 294 GLY A C 1
ATOM 618 O O . GLY A 1 83 ? -22.51353 74.29706 7.46949 1.000 31.81872 294 GLY A O 1
ATOM 619 N N . ASN A 1 84 ? -22.47424 76.40954 6.68477 1.000 37.88953 295 ASN A N 1
ATOM 620 C CA . ASN A 1 84 ? -21.51961 76.84143 7.70387 1.000 48.10982 295 ASN A CA 1
ATOM 621 C C . ASN A 1 84 ? -22.15399 76.87333 9.09146 1.000 44.58655 295 ASN A C 1
ATOM 622 O O . ASN A 1 84 ? -21.52518 76.46901 10.07514 1.000 56.23368 295 ASN A O 1
ATOM 627 N N . LEU A 1 85 ? -23.39167 77.36138 9.19243 1.000 36.97914 296 LEU A N 1
ATOM 628 C CA . LEU A 1 85 ? -24.10194 77.32850 10.46682 1.000 32.00368 296 LEU A CA 1
ATOM 629 C C . LEU A 1 85 ? -24.26947 75.89955 10.96048 1.000 35.51435 296 LEU A C 1
ATOM 630 O O . LEU A 1 85 ? -24.08310 75.62137 12.15084 1.000 43.95321 296 LEU A O 1
ATOM 635 N N . LYS A 1 86 ? -24.61375 74.97830 10.05373 1.000 39.11487 297 LYS A N 1
ATOM 636 C CA . LYS A 1 86 ? -24.76888 73.57723 10.43161 1.000 32.16881 297 LYS A CA 1
ATOM 637 C C . LYS A 1 86 ? -23.48387 73.02607 11.03698 1.000 33.06066 297 LYS A C 1
ATOM 638 O O . LYS A 1 86 ? -23.52506 72.30558 12.04079 1.000 44.13138 297 LYS A O 1
ATOM 644 N N . ASN A 1 87 ? -22.33164 73.36513 10.45017 1.000 32.03934 298 ASN A N 1
ATOM 645 C CA . ASN A 1 87 ? -21.05358 72.98085 11.04662 1.000 35.53522 298 ASN A CA 1
ATOM 646 C C . ASN A 1 87 ? -20.87457 73.61929 12.42118 1.000 39.07773 298 ASN A C 1
ATOM 647 O O . ASN A 1 87 ? -20.48759 72.94781 13.38471 1.000 38.11818 298 ASN A O 1
ATOM 652 N N . HIS A 1 88 ? -21.16105 74.92076 12.52914 1.000 38.50440 299 HIS A N 1
ATOM 653 C CA . HIS A 1 88 ? -20.94644 75.63651 13.78332 1.000 33.71415 299 HIS A CA 1
ATOM 654 C C . HIS A 1 88 ? -21.74985 75.02593 14.92929 1.000 48.13685 299 HIS A C 1
ATOM 655 O O . HIS A 1 88 ? -21.22282 74.84373 16.03565 1.000 46.22483 299 HIS A O 1
ATOM 662 N N . ARG A 1 89 ? -23.02240 74.68813 14.68189 1.000 34.55706 300 ARG A N 1
ATOM 663 C CA . ARG A 1 89 ? -23.88830 74.17178 15.74074 1.000 32.91666 300 ARG A CA 1
ATOM 664 C C . ARG A 1 89 ? -23.28897 72.97698 16.47114 1.000 40.46670 300 ARG A C 1
ATOM 665 O O . ARG A 1 89 ? -23.69651 72.68704 17.60142 1.000 43.80610 300 ARG A O 1
ATOM 673 N N . ARG A 1 90 ? -22.32654 72.28124 15.86157 1.000 34.68312 301 ARG A N 1
ATOM 674 C CA . ARG A 1 90 ? -21.75709 71.10315 16.49902 1.000 41.55567 301 ARG A CA 1
ATOM 675 C C . ARG A 1 90 ? -20.91843 71.44986 17.72319 1.000 45.31938 301 ARG A C 1
ATOM 676 O O . ARG A 1 90 ? -20.65380 70.56509 18.54595 1.000 47.78958 301 ARG A O 1
ATOM 684 N N . ILE A 1 91 ? -20.50575 72.71082 17.87836 1.000 37.65175 302 ILE A N 1
ATOM 685 C CA . ILE A 1 91 ? -19.80588 73.07176 19.10382 1.000 46.31385 302 ILE A CA 1
ATOM 686 C C . ILE A 1 91 ? -20.76458 73.12673 20.28446 1.000 44.62076 302 ILE A C 1
ATOM 687 O O . ILE A 1 91 ? -20.33047 72.98519 21.43140 1.000 61.46638 302 ILE A O 1
ATOM 692 N N . HIS A 1 92 ? -22.06296 73.31173 20.03818 1.000 45.40684 303 HIS A N 1
ATOM 693 C CA . HIS A 1 92 ? -23.04565 73.26886 21.11404 1.000 42.55811 303 HIS A CA 1
ATOM 694 C C . HIS A 1 92 ? -23.65550 71.88510 21.30374 1.000 49.99459 303 HIS A C 1
ATOM 695 O O . HIS A 1 92 ? -24.10877 71.56620 22.40660 1.000 61.20149 303 HIS A O 1
ATOM 702 N N . THR A 1 93 ? -23.70489 71.06069 20.25843 1.000 44.69369 304 THR A N 1
ATOM 703 C CA . THR A 1 93 ? -24.29980 69.73617 20.38023 1.000 45.32962 304 THR A CA 1
ATOM 704 C C . THR A 1 93 ? -23.28301 68.64902 20.68207 1.000 59.20607 304 THR A C 1
ATOM 705 O O . THR A 1 93 ? -23.66503 67.58808 21.19320 1.000 59.17085 304 THR A O 1
ATOM 709 N N . GLY A 1 94 ? -22.00783 68.88208 20.37569 1.000 60.37311 305 GLY A N 1
ATOM 710 C CA . GLY A 1 94 ? -20.99058 67.87129 20.54569 1.000 51.71012 305 GLY A CA 1
ATOM 711 C C . GLY A 1 94 ? -20.98257 66.79335 19.48785 1.000 55.89878 305 GLY A C 1
ATOM 712 O O . GLY A 1 94 ? -20.14055 65.89035 19.55670 1.000 78.25954 305 GLY A O 1
ATOM 713 N N . GLU A 1 95 ? -21.89427 66.84938 18.52163 1.000 56.58538 306 GLU A N 1
ATOM 714 C CA . GLU A 1 95 ? -21.89944 65.88565 17.42984 1.000 59.61204 306 GLU A CA 1
ATOM 715 C C . GLU A 1 95 ? -20.57834 65.93848 16.66833 1.000 54.52541 306 GLU A C 1
ATOM 716 O O . GLU A 1 95 ? -20.11635 67.01375 16.27202 1.000 49.00684 306 GLU A O 1
ATOM 722 N N . LYS A 1 96 ? -19.95559 64.77215 16.49427 1.000 54.84508 307 LYS A N 1
ATOM 723 C CA . LYS A 1 96 ? -18.75668 64.61062 15.66838 1.000 55.85827 307 LYS A CA 1
ATOM 724 C C . LYS A 1 96 ? -19.02081 63.44591 14.72778 1.000 62.61298 307 LYS A C 1
ATOM 725 O O . LYS A 1 96 ? -18.60133 62.30972 14.98968 1.000 74.64943 307 LYS A O 1
ATOM 731 N N . PRO A 1 97 ? -19.71939 63.69064 13.61771 1.000 58.39958 308 PRO A N 1
ATOM 732 C CA . PRO A 1 97 ? -20.22245 62.58599 12.79334 1.000 60.21214 308 PRO A CA 1
ATOM 733 C C . PRO A 1 97 ? -19.25337 62.03925 11.75747 1.000 65.82572 308 PRO A C 1
ATOM 734 O O . PRO A 1 97 ? -19.57090 61.01930 11.13066 1.000 83.93410 308 PRO A O 1
ATOM 738 N N . PHE A 1 98 ? -18.09697 62.66103 11.55616 1.000 59.21303 309 PHE A N 1
ATOM 739 C CA . PHE A 1 98 ? -17.15682 62.24000 10.52242 1.000 63.91283 309 PHE A CA 1
ATOM 740 C C . PHE A 1 98 ? -16.05027 61.41116 11.16814 1.000 69.80978 309 PHE A C 1
ATOM 741 O O . PHE A 1 98 ? -15.20655 61.94445 11.89723 1.000 71.24234 309 PHE A O 1
ATOM 749 N N . LEU A 1 99 ? -16.05996 60.10728 10.89549 1.000 68.26276 310 LEU A N 1
ATOM 750 C CA . LEU A 1 99 ? -15.23900 59.13859 11.60998 1.000 73.12004 310 LEU A CA 1
ATOM 751 C C . LEU A 1 99 ? -14.05159 58.69920 10.76101 1.000 75.20664 310 LEU A C 1
ATOM 752 O O . LEU A 1 99 ? -14.19138 58.45110 9.56088 1.000 83.21104 310 LEU A O 1
ATOM 757 N N . CYS A 1 100 ? -12.88334 58.59951 11.39348 1.000 73.96184 311 CYS A N 1
ATOM 758 C CA . CYS A 1 100 ? -11.68249 58.12292 10.71800 1.000 78.93516 311 CYS A CA 1
ATOM 759 C C . CYS A 1 100 ? -11.74824 56.60794 10.58218 1.000 86.81612 311 CYS A C 1
ATOM 760 O O . CYS A 1 100 ? -11.77118 55.89004 11.58760 1.000 90.86919 311 CYS A O 1
ATOM 763 N N . GLU A 1 101 ? -11.76849 56.12318 9.34090 1.000 93.00843 312 GLU A N 1
ATOM 764 C CA . GLU A 1 101 ? -11.85880 54.69916 9.05466 1.000 96.27577 312 GLU A CA 1
ATOM 765 C C . GLU A 1 101 ? -10.49639 54.01286 9.02511 1.000 93.75507 312 GLU A C 1
ATOM 766 O O . GLU A 1 101 ? -10.37512 52.92220 8.45521 1.000 94.11414 312 GLU A O 1
ATOM 772 N N . ALA A 1 102 ? -9.47463 54.62044 9.62516 1.000 91.92294 313 ALA A N 1
ATOM 773 C CA . ALA A 1 102 ? -8.18182 53.96608 9.73109 1.000 86.76071 313 ALA A CA 1
ATOM 774 C C . ALA A 1 102 ? -8.30158 52.70789 10.58687 1.000 93.75201 313 ALA A C 1
ATOM 775 O O . ALA A 1 102 ? -9.32311 52.44978 11.22766 1.000 96.38727 313 ALA A O 1
ATOM 777 N N . GLN A 1 103 ? -7.22416 51.92346 10.60217 1.000 93.69885 314 GLN A N 1
ATOM 778 C CA . GLN A 1 103 ? -7.28679 50.60452 11.22190 1.000 96.03508 314 GLN A CA 1
ATOM 779 C C . GLN A 1 103 ? -7.45648 50.70420 12.73609 1.000 100.12375 314 GLN A C 1
ATOM 780 O O . GLN A 1 103 ? -8.33693 50.05545 13.31370 1.000 105.06947 314 GLN A O 1
ATOM 786 N N . GLY A 1 104 ? -6.63581 51.51666 13.39823 1.000 89.93809 315 GLY A N 1
ATOM 787 C CA . GLY A 1 104 ? -6.67771 51.56325 14.84804 1.000 81.46624 315 GLY A CA 1
ATOM 788 C C . GLY A 1 104 ? -6.88807 52.93666 15.45090 1.000 84.32010 315 GLY A C 1
ATOM 789 O O . GLY A 1 104 ? -6.51585 53.16984 16.60464 1.000 86.96506 315 GLY A O 1
ATOM 790 N N . CYS A 1 105 ? -7.48816 53.85429 14.69232 1.000 87.64447 316 CYS A N 1
ATOM 791 C CA . CYS A 1 105 ? -7.64407 55.23176 15.15250 1.000 89.01893 316 CYS A CA 1
ATOM 792 C C . CYS A 1 105 ? -8.99867 55.46454 15.81925 1.000 89.30896 316 CYS A C 1
ATOM 793 O O . CYS A 1 105 ? -9.06261 55.79959 17.00654 1.000 82.14544 316 CYS A O 1
ATOM 796 N N . GLY A 1 106 ? -10.08413 55.28525 15.06764 1.000 93.94927 317 GLY A N 1
ATOM 797 C CA . GLY A 1 106 ? -11.42107 55.44718 15.61803 1.000 94.12301 317 GLY A CA 1
ATOM 798 C C . GLY A 1 106 ? -11.72826 56.82946 16.15136 1.000 87.74965 317 GLY A C 1
ATOM 799 O O . GLY A 1 106 ? -12.47858 56.95876 17.12596 1.000 85.30853 317 GLY A O 1
ATOM 800 N N . ARG A 1 107 ? -11.17128 57.86954 15.54071 1.000 78.96990 318 ARG A N 1
ATOM 801 C CA . ARG A 1 107 ? -11.39832 59.24004 15.97160 1.000 77.60720 318 ARG A CA 1
ATOM 802 C C . ARG A 1 107 ? -12.48241 59.88870 15.11709 1.000 78.30919 318 ARG A C 1
ATOM 803 O O . ARG A 1 107 ? -12.60591 59.60916 13.92260 1.000 80.68935 318 ARG A O 1
ATOM 811 N N . SER A 1 108 ? -13.27520 60.75296 15.74400 1.000 73.50017 319 SER A N 1
ATOM 812 C CA . SER A 1 108 ? -14.36630 61.45034 15.08117 1.000 70.51744 319 SER A CA 1
ATOM 813 C C . SER A 1 108 ? -14.07755 62.94487 15.02679 1.000 66.36206 319 SER A C 1
ATOM 814 O O . SER A 1 108 ? -13.27835 63.47216 15.80547 1.000 66.67753 319 SER A O 1
ATOM 817 N N . PHE A 1 109 ? -14.74174 63.62832 14.09253 1.000 63.38047 320 PHE A N 1
ATOM 818 C CA . PHE A 1 109 ? -14.49716 65.04502 13.85756 1.000 54.06446 320 PHE A CA 1
ATOM 819 C C . PHE A 1 109 ? -15.80493 65.78393 13.61451 1.000 55.19092 320 PHE A C 1
ATOM 820 O O . PHE A 1 109 ? -16.79610 65.20679 13.15735 1.000 56.05647 320 PHE A O 1
ATOM 828 N N . ALA A 1 110 ? -15.78952 67.08090 13.92644 1.000 54.43606 321 ALA A N 1
ATOM 829 C CA . ALA A 1 110 ? -16.99321 67.89327 13.80967 1.000 51.64426 321 ALA A CA 1
ATOM 830 C C . ALA A 1 110 ? -17.24022 68.34281 12.38404 1.000 47.60854 321 ALA A C 1
ATOM 831 O O . ALA A 1 110 ? -18.39528 68.50457 11.98277 1.000 58.80966 321 ALA A O 1
ATOM 833 N N . GLU A 1 111 ? -16.18175 68.56036 11.61691 1.000 51.52673 322 GLU A N 1
ATOM 834 C CA . GLU A 1 111 ? -16.28922 69.01643 10.24217 1.000 51.69238 322 GLU A CA 1
ATOM 835 C C . GLU A 1 111 ? -15.67581 67.98699 9.30697 1.000 54.03631 322 GLU A C 1
ATOM 836 O O . GLU A 1 111 ? -14.67679 67.34456 9.64257 1.000 56.14624 322 GLU A O 1
ATOM 842 N N . TYR A 1 112 ? -16.29282 67.83527 8.13503 1.000 60.87393 323 TYR A N 1
ATOM 843 C CA . TYR A 1 112 ? -15.74821 66.96894 7.09493 1.000 59.70545 323 TYR A CA 1
ATOM 844 C C . TYR A 1 112 ? -14.30307 67.33616 6.76959 1.000 58.91416 323 TYR A C 1
ATOM 845 O O . TYR A 1 112 ? -13.44582 66.45793 6.61137 1.000 52.04897 323 TYR A O 1
ATOM 854 N N . SER A 1 113 ? -14.00579 68.63405 6.69507 1.000 57.11079 324 SER A N 1
ATOM 855 C CA . SER A 1 113 ? -12.66320 69.04941 6.30715 1.000 53.02380 324 SER A CA 1
ATOM 856 C C . SER A 1 113 ? -11.64276 68.77958 7.40571 1.000 53.84370 324 SER A C 1
ATOM 857 O O . SER A 1 113 ? -10.46282 68.56676 7.10852 1.000 61.63135 324 SER A O 1
ATOM 860 N N . SER A 1 114 ? -12.06679 68.78332 8.67235 1.000 60.26173 325 SER A N 1
ATOM 861 C CA . SER A 1 114 ? -11.14409 68.44611 9.75384 1.000 56.13197 325 SER A CA 1
ATOM 862 C C . SER A 1 114 ? -10.67806 66.99962 9.64746 1.000 59.73513 325 SER A C 1
ATOM 863 O O . SER A 1 114 ? -9.52718 66.68407 9.97328 1.000 64.37211 325 SER A O 1
ATOM 866 N N . LEU A 1 115 ? -11.55964 66.10582 9.19059 1.000 69.46343 326 LEU A N 1
ATOM 867 C CA . LEU A 1 115 ? -11.14890 64.73147 8.92173 1.000 69.73509 326 LEU A CA 1
ATOM 868 C C . LEU A 1 115 ? -10.15041 64.67469 7.77422 1.000 73.00463 326 LEU A C 1
ATOM 869 O O . LEU A 1 115 ? -9.18814 63.90002 7.82015 1.000 75.70274 326 LEU A O 1
ATOM 874 N N . ARG A 1 116 ? -10.36466 65.48782 6.73725 1.000 78.67658 327 ARG A N 1
ATOM 875 C CA . ARG A 1 116 ? -9.41606 65.55145 5.63041 1.000 72.50930 327 ARG A CA 1
ATOM 876 C C . ARG A 1 116 ? -8.03192 65.94926 6.12867 1.000 70.63681 327 ARG A C 1
ATOM 877 O O . ARG A 1 116 ? -7.03476 65.28765 5.81902 1.000 85.79375 327 ARG A O 1
ATOM 885 N N . LYS A 1 117 ? -7.95527 67.02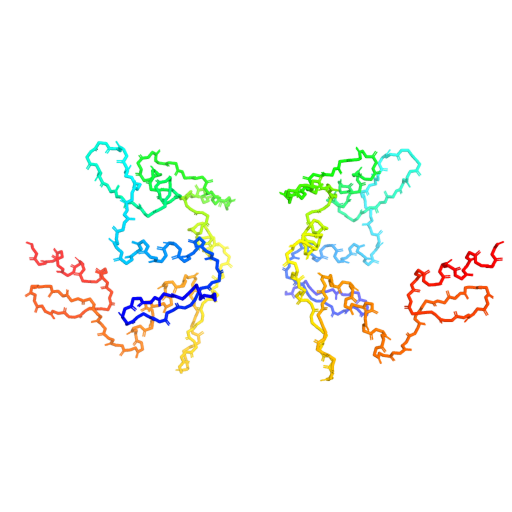069 6.92604 1.000 60.01095 328 LYS A N 1
ATOM 886 C CA . LYS A 1 117 ? -6.67541 67.45544 7.47549 1.000 59.47863 328 LYS A CA 1
ATOM 887 C C . LYS A 1 117 ? -6.07398 66.42956 8.42969 1.000 66.14425 328 LYS A C 1
ATOM 888 O O . LYS A 1 117 ? -4.86396 66.46564 8.67299 1.000 68.07670 328 LYS A O 1
ATOM 894 N N . HIS A 1 118 ? -6.88749 65.52470 8.97919 1.000 66.01603 329 HIS A N 1
ATOM 895 C CA . HIS A 1 118 ? -6.36831 64.48352 9.85854 1.000 63.29542 329 HIS A CA 1
ATOM 896 C C . HIS A 1 118 ? -5.76303 63.32516 9.07818 1.000 76.08783 329 HIS A C 1
ATOM 897 O O . HIS A 1 118 ? -4.79878 62.70959 9.54470 1.000 90.65652 329 HIS A O 1
ATOM 904 N N . LEU A 1 119 ? -6.30276 63.01755 7.89526 1.000 83.43483 330 LEU A N 1
ATOM 905 C CA . LEU A 1 119 ? -5.82648 61.86728 7.13273 1.000 87.44489 330 LEU A CA 1
ATOM 906 C C . LEU A 1 119 ? -4.37205 62.01202 6.70590 1.000 98.20666 330 LEU A C 1
ATOM 907 O O . LEU A 1 119 ? -3.73237 61.00550 6.38079 1.000 103.42566 330 LEU A O 1
ATOM 912 N N . VAL A 1 120 ? -3.83286 63.23329 6.69985 1.000 100.35806 331 VAL A N 1
ATOM 913 C CA . VAL A 1 120 ? -2.41881 63.40797 6.38713 1.000 106.23614 331 VAL A CA 1
ATOM 914 C C . VAL A 1 120 ? -1.52673 63.04357 7.56865 1.000 101.83130 331 VAL A C 1
ATOM 915 O O . VAL A 1 120 ? -0.32347 62.82389 7.38061 1.000 105.32099 331 VAL A O 1
ATOM 919 N N . VAL A 1 121 ? -2.07977 62.97061 8.78285 1.000 89.58897 332 VAL A N 1
ATOM 920 C CA . VAL A 1 121 ? -1.29274 62.50612 9.92113 1.000 93.37410 332 VAL A CA 1
ATOM 921 C C . VAL A 1 121 ? -0.99469 61.02037 9.78845 1.000 102.81402 332 VAL A C 1
ATOM 922 O O . VAL A 1 121 ? 0.06551 60.55163 10.22033 1.000 109.87142 332 VAL A O 1
ATOM 924 N N . HIS A 1 122 ? -1.91355 60.25592 9.19303 1.000 109.30991 333 HIS A N 1
ATOM 925 C CA . HIS A 1 122 ? -1.67574 58.83266 8.97328 1.000 114.33628 333 HIS A CA 1
ATOM 926 C C . HIS A 1 122 ? -0.82201 58.59921 7.73143 1.000 110.22290 333 HIS A C 1
ATOM 927 O O . HIS A 1 122 ? 0.12084 57.80125 7.76182 1.000 113.20053 333 HIS A O 1
ATOM 934 N N . SER A 1 123 ? -1.13665 59.28782 6.62824 1.000 106.67457 334 SER A N 1
ATOM 935 C CA . SER A 1 123 ? -0.36028 59.10804 5.40488 1.000 103.05529 334 SER A CA 1
ATOM 936 C C . SER A 1 123 ? 1.06251 59.62735 5.56325 1.000 108.57419 334 SER A C 1
ATOM 937 O O . SER A 1 123 ? 1.97872 59.13352 4.89505 1.000 114.12550 334 SER A O 1
ATOM 940 N N . GLY A 1 124 ? 1.27079 60.60424 6.44493 1.000 101.71092 335 GLY A N 1
ATOM 941 C CA . GLY A 1 124 ? 2.57610 61.19994 6.63160 1.000 102.90307 335 GLY A CA 1
ATOM 942 C C . GLY A 1 124 ? 2.98378 62.18771 5.56324 1.000 104.90119 335 GLY A C 1
ATOM 943 O O . GLY A 1 124 ? 4.11115 62.69813 5.61279 1.000 96.57514 335 GLY A O 1
ATOM 944 N N . GLU A 1 125 ? 2.10891 62.47409 4.60218 1.000 113.29498 336 GLU A N 1
ATOM 945 C CA . GLU A 1 125 ? 2.43471 63.40553 3.53654 1.000 110.85526 336 GLU A CA 1
ATOM 946 C C . GLU A 1 125 ? 2.46491 64.83543 4.06690 1.000 111.34011 336 GLU A C 1
ATOM 947 O O . GLU A 1 125 ? 1.88753 65.15833 5.1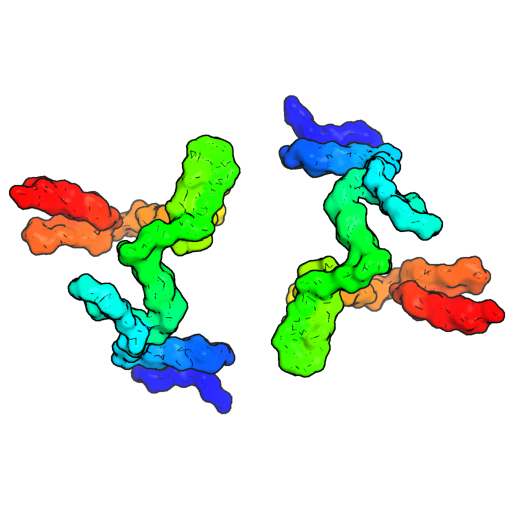0880 1.000 113.27853 336 GLU A O 1
ATOM 949 N N . LYS A 1 126 ? 3.16434 65.69657 3.33380 1.000 106.94958 337 LYS A N 1
ATOM 950 C CA . LYS A 1 126 ? 3.21307 67.12795 3.62020 1.000 104.91563 337 LYS A CA 1
ATOM 951 C C . LYS A 1 126 ? 3.01191 67.85473 2.29804 1.000 103.65317 337 LYS A C 1
ATOM 952 O O . LYS A 1 126 ? 3.97835 68.14191 1.57860 1.000 102.27638 337 LYS A O 1
ATOM 958 N N . PRO A 1 127 ? 1.76278 68.16592 1.94158 1.000 100.21555 338 PRO A N 1
ATOM 959 C CA . PRO A 1 127 ? 1.50225 68.74293 0.61504 1.000 109.02920 338 PRO A CA 1
ATOM 960 C C . PRO A 1 127 ? 1.82212 70.22276 0.49448 1.000 114.39664 338 PRO A C 1
ATOM 961 O O . PRO A 1 127 ? 1.97911 70.70561 -0.63532 1.000 120.69896 338 PRO A O 1
ATOM 965 N N . HIS A 1 128 ? 1.92502 70.95686 1.59983 1.000 106.70597 339 HIS A N 1
ATOM 966 C CA . HIS A 1 128 ? 2.10264 72.40353 1.55040 1.000 102.79292 339 HIS A CA 1
ATOM 967 C C . HIS A 1 128 ? 3.58665 72.74452 1.62747 1.000 99.36595 339 HIS A C 1
ATOM 968 O O . HIS A 1 128 ? 4.24817 72.44179 2.62621 1.000 103.02720 339 HIS A O 1
ATOM 975 N N . GLN A 1 129 ? 4.09954 73.38248 0.57754 1.000 99.07390 340 GLN A N 1
ATOM 976 C CA . GLN A 1 129 ? 5.51817 73.66716 0.42460 1.000 100.47242 340 GLN A CA 1
ATOM 977 C C . GLN A 1 129 ? 5.79105 75.15100 0.64197 1.000 101.89957 340 GLN A C 1
ATOM 978 O O . GLN A 1 129 ? 4.91820 75.99873 0.43085 1.000 104.10432 340 GLN A O 1
ATOM 984 N N . CYS A 1 130 ? 7.01160 75.45515 1.08023 1.000 96.20036 341 CYS A N 1
ATOM 985 C CA . CYS A 1 130 ? 7.49182 76.82854 1.16283 1.000 101.76308 341 CYS A CA 1
ATOM 986 C C . CYS A 1 130 ? 8.23539 77.16466 -0.12467 1.000 111.91690 341 CYS A C 1
ATOM 987 O O . CYS A 1 130 ? 9.20901 76.48926 -0.47805 1.000 112.63298 341 CYS A O 1
ATOM 990 N N . GLN A 1 131 ? 7.77747 78.20720 -0.82337 1.000 112.84904 342 GLN A N 1
ATOM 991 C CA . GLN A 1 131 ? 8.39426 78.59971 -2.08532 1.000 113.29724 342 GLN A CA 1
ATOM 992 C C . GLN A 1 131 ? 9.79841 79.17084 -1.91156 1.000 113.30143 342 GLN A C 1
ATOM 993 O O . GLN A 1 131 ? 10.52120 79.29623 -2.90699 1.000 110.83429 342 GLN A O 1
ATOM 995 N N . VAL A 1 132 ? 10.20440 79.50510 -0.68481 1.000 110.76557 343 VAL A N 1
ATOM 996 C CA . VAL A 1 132 ? 11.49533 80.13993 -0.43766 1.000 106.89391 343 VAL A CA 1
ATOM 997 C C . VAL A 1 132 ? 12.54186 79.10113 -0.04937 1.000 110.49878 343 VAL A C 1
ATOM 998 O O . VAL A 1 132 ? 13.54162 78.92514 -0.75404 1.000 115.69827 343 VAL A O 1
ATOM 1000 N N . CYS A 1 133 ? 12.32142 78.40326 1.06979 1.000 115.07098 344 CYS A N 1
ATOM 1001 C CA . CYS A 1 133 ? 13.31372 77.47414 1.60883 1.000 109.49210 344 CYS A CA 1
ATOM 1002 C C . CYS A 1 133 ? 13.14488 76.05478 1.08062 1.000 109.41082 344 CYS A C 1
ATOM 1003 O O . CYS A 1 133 ? 14.13929 75.36502 0.83360 1.000 109.55253 344 CYS A O 1
ATOM 1006 N N . GLY A 1 134 ? 11.90643 75.60125 0.90558 1.000 120.44345 345 GLY A N 1
ATOM 1007 C CA . GLY A 1 134 ? 11.63180 74.24331 0.48095 1.000 122.99271 345 GLY A CA 1
ATOM 1008 C C . GLY A 1 134 ? 11.12069 73.32895 1.57348 1.000 123.05860 345 GLY A C 1
ATOM 1009 O O . GLY A 1 134 ? 10.85850 72.15203 1.29357 1.000 120.54718 345 GLY A O 1
ATOM 1010 N N . LYS A 1 135 ? 10.97475 73.82146 2.80482 1.000 115.32303 346 LYS A N 1
ATOM 1011 C CA . LYS A 1 135 ? 10.43441 73.00584 3.88194 1.000 103.26136 346 LYS A CA 1
ATOM 1012 C C . LYS A 1 135 ? 9.01453 72.55869 3.54444 1.000 106.48724 346 LYS A C 1
ATOM 1013 O O . LYS A 1 135 ? 8.30483 73.18112 2.74812 1.000 101.64957 346 LYS A O 1
ATOM 1015 N N . THR A 1 136 ? 8.60142 71.45884 4.16310 1.000 111.11479 347 THR A N 1
ATOM 1016 C CA . THR A 1 136 ? 7.35254 70.79656 3.82051 1.000 105.81661 347 THR A CA 1
ATOM 1017 C C . THR A 1 136 ? 6.49504 70.67733 5.07926 1.000 99.45113 347 THR A C 1
ATOM 1018 O O . THR A 1 136 ? 6.98771 70.27228 6.13908 1.000 100.48396 347 THR A O 1
ATOM 1022 N N . PHE A 1 137 ? 5.22404 71.07806 4.97403 1.000 91.18982 348 PHE A N 1
ATOM 1023 C CA . PHE A 1 137 ? 4.36612 71.27395 6.13740 1.000 88.60904 348 PHE A CA 1
ATOM 1024 C C . PHE A 1 137 ? 3.07765 70.47601 6.00866 1.000 90.71039 348 PHE A C 1
ATOM 1025 O O . PHE A 1 137 ? 2.59879 70.20640 4.90305 1.000 90.64558 348 PHE A O 1
ATOM 1033 N N . SER A 1 138 ? 2.50840 70.12165 7.16517 1.000 89.06129 349 SER A N 1
ATOM 1034 C CA . SER A 1 138 ? 1.28040 69.33196 7.17823 1.000 95.56137 349 SER A CA 1
ATOM 1035 C C . SER A 1 138 ? 0.07759 70.15984 6.73675 1.000 93.32825 349 SER A C 1
ATOM 1036 O O . SER A 1 138 ? -0.73982 69.69210 5.93584 1.000 87.78109 349 SER A O 1
ATOM 1039 N N . GLN A 1 139 ? -0.04833 71.38756 7.24114 1.000 93.07941 350 GLN A N 1
ATOM 1040 C CA . GLN A 1 139 ? -1.17744 72.25383 6.93589 1.000 89.78337 350 GLN A CA 1
ATOM 1041 C C . GLN A 1 139 ? -0.69314 73.57387 6.34955 1.000 93.23804 350 GLN A C 1
ATOM 1042 O O . GLN A 1 139 ? 0.46637 73.96127 6.51137 1.000 105.15833 350 GLN A O 1
ATOM 1048 N N . SER A 1 140 ? -1.60572 74.27196 5.66681 1.000 82.52032 351 SER A N 1
ATOM 1049 C CA . SER A 1 140 ? -1.24156 75.53922 5.03858 1.000 83.04236 351 SER A CA 1
ATOM 1050 C C . SER A 1 140 ? -0.94060 76.60972 6.08137 1.000 86.71769 351 SER A C 1
ATOM 1051 O O . SER A 1 140 ? -0.01396 77.40979 5.90676 1.000 94.20603 351 SER A O 1
ATOM 1054 N N . GLY A 1 141 ? -1.71368 76.64426 7.16817 1.000 82.60899 352 GLY A N 1
ATOM 1055 C CA . GLY A 1 141 ? -1.45319 77.61808 8.21497 1.000 80.43514 352 GLY A CA 1
ATOM 1056 C C . GLY A 1 141 ? -0.05885 77.48787 8.79468 1.000 95.58087 352 GLY A C 1
ATOM 1057 O O . GLY A 1 141 ? 0.58373 78.48865 9.12227 1.000 110.07207 352 GLY A O 1
ATOM 1058 N N . SER A 1 142 ? 0.43100 76.25204 8.92438 1.000 93.06055 353 SER A N 1
ATOM 1059 C CA . SER A 1 142 ? 1.80450 76.04861 9.37338 1.000 90.77869 353 SER A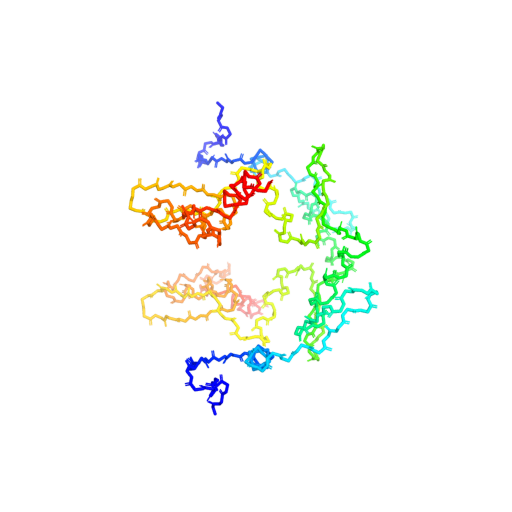 CA 1
ATOM 1060 C C . SER A 1 142 ? 2.79835 76.62082 8.36835 1.000 90.69541 353 SER A C 1
ATOM 1061 O O . SER A 1 142 ? 3.80770 77.22107 8.75350 1.000 101.99029 353 SER A O 1
ATOM 1064 N N . ARG A 1 143 ? 2.52628 76.44663 7.07282 1.000 90.45875 354 ARG A N 1
ATOM 1065 C CA . ARG A 1 143 ? 3.39121 77.02159 6.04716 1.000 104.64134 354 ARG A CA 1
ATOM 1066 C C . ARG A 1 143 ? 3.39627 78.54431 6.12026 1.000 110.95791 354 ARG A C 1
ATOM 1067 O O . ARG A 1 143 ? 4.43400 79.18046 5.90089 1.000 110.63310 354 ARG A O 1
ATOM 1075 N N . ASN A 1 144 ? 2.24867 79.14666 6.44238 1.000 108.43042 355 ASN A N 1
ATOM 1076 C CA . ASN A 1 144 ? 2.14291 80.60142 6.43970 1.000 106.83524 355 ASN A CA 1
ATOM 1077 C C . ASN A 1 144 ? 2.82194 81.24182 7.64553 1.000 109.13622 355 ASN A C 1
ATOM 1078 O O . ASN A 1 144 ? 3.37010 82.34353 7.52293 1.000 116.79405 355 ASN A O 1
ATOM 1083 N N . VAL A 1 145 ? 2.80334 80.58369 8.80857 1.000 97.26054 356 VAL A N 1
ATOM 1084 C CA . VAL A 1 145 ? 3.49762 81.13694 9.96583 1.000 98.37474 356 VAL A CA 1
ATOM 1085 C C . VAL A 1 145 ? 5.00729 80.98576 9.82568 1.000 102.44678 356 VAL A C 1
ATOM 1086 O O . VAL A 1 145 ? 5.76297 81.75355 10.43238 1.000 105.23486 356 VAL A O 1
ATOM 1090 N N . HIS A 1 146 ? 5.46849 80.00901 9.03835 1.000 107.76883 357 HIS A N 1
ATOM 1091 C CA . HIS A 1 146 ? 6.87914 79.95299 8.66820 1.000 115.98711 357 HIS A CA 1
ATOM 1092 C C . HIS A 1 146 ? 7.22957 81.04654 7.66592 1.000 126.70294 357 HIS A C 1
ATOM 1093 O O . HIS A 1 146 ? 8.36785 81.52835 7.64900 1.000 134.31198 357 HIS A O 1
ATOM 1100 N N . MET A 1 147 ? 6.26881 81.44827 6.82577 1.000 127.58570 358 MET A N 1
ATOM 1101 C CA . MET A 1 147 ? 6.49215 82.57337 5.92198 1.000 130.87352 358 MET A CA 1
ATOM 1102 C C . MET A 1 147 ? 6.59306 83.88504 6.69173 1.000 127.32636 358 MET A C 1
ATOM 1103 O O . MET A 1 147 ? 7.38365 84.76475 6.32852 1.000 131.43964 358 MET A O 1
ATOM 1108 N N . ARG A 1 148 ? 5.79113 84.03827 7.75178 1.000 120.68443 359 ARG A N 1
ATOM 1109 C CA . ARG A 1 148 ? 5.90748 85.20470 8.61921 1.000 117.15557 359 ARG A CA 1
ATOM 1110 C C . ARG A 1 148 ? 7.23195 85.22213 9.37228 1.000 127.97980 359 ARG A C 1
ATOM 1111 O O . ARG A 1 148 ? 7.67082 86.29247 9.80784 1.000 128.27542 359 ARG A O 1
ATOM 1113 N N . LYS A 1 149 ? 7.87050 84.05944 9.54007 1.000 130.35572 360 LYS A N 1
ATOM 1114 C CA . LYS A 1 149 ? 9.21458 84.01349 10.10659 1.000 129.58796 360 LYS A CA 1
ATOM 1115 C C 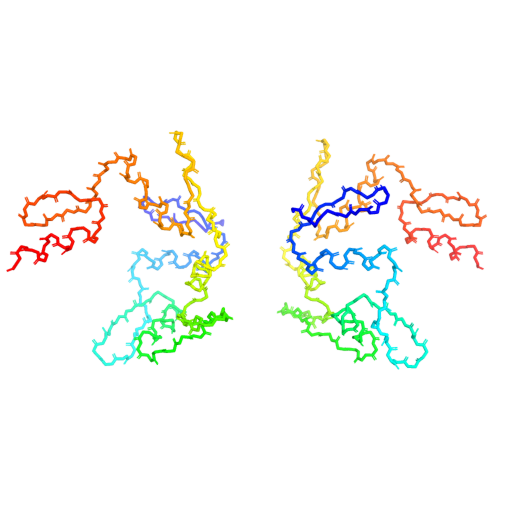. LYS A 1 149 ? 10.26188 84.47833 9.09850 1.000 139.65642 360 LYS A C 1
ATOM 1116 O O . LYS A 1 149 ? 11.28239 85.05648 9.49081 1.000 141.52275 360 LYS A O 1
ATOM 1122 N N . HIS A 1 150 ? 10.03004 84.23450 7.80416 1.000 147.35321 361 HIS A N 1
ATOM 1123 C CA . HIS A 1 150 ? 10.97593 84.65520 6.77126 1.000 156.56430 361 HIS A CA 1
ATOM 1124 C C . HIS A 1 150 ? 10.98704 86.17263 6.61102 1.000 157.13236 361 HIS A C 1
ATOM 1125 O O . HIS A 1 150 ? 12.01866 86.82429 6.81435 1.000 163.89358 361 HIS A O 1
ATOM 1132 N N . HIS A 1 151 ? 9.84741 86.75137 6.23733 1.000 147.98744 362 HIS A N 1
ATOM 1133 C CA . HIS A 1 151 ? 9.75501 88.18496 5.96841 1.000 146.48429 362 HIS A CA 1
ATOM 1134 C C . HIS A 1 151 ? 9.94461 89.01040 7.23740 1.000 147.35955 362 HIS A C 1
ATOM 1135 O O . HIS A 1 151 ? 10.74519 89.94667 7.26466 1.000 155.47135 362 HIS A O 1
ATOM 1137 N N . LYS B 1 6 ? -29.32640 57.96543 38.00572 1.000 84.36113 217 LYS D N 1
ATOM 1138 C CA . LYS B 1 6 ? -30.07281 58.78135 37.04980 1.000 107.72278 217 LYS D CA 1
ATOM 1139 C C . LYS B 1 6 ? -30.66245 57.91214 35.93338 1.000 113.12988 217 LYS D C 1
ATOM 1140 O O . LYS B 1 6 ? -29.98646 57.61149 34.94614 1.000 104.05798 217 LYS D O 1
ATOM 1142 N N . LYS B 1 7 ? -31.92795 57.51464 36.09179 1.000 106.01276 218 LYS D N 1
ATOM 1143 C CA . LYS B 1 7 ? -32.48143 56.44874 35.25462 1.000 94.48179 218 LYS D CA 1
ATOM 1144 C C . LYS B 1 7 ? -32.98928 56.95399 33.90372 1.000 93.09768 218 LYS D C 1
ATOM 1145 O O . LYS B 1 7 ? -32.41186 56.64210 32.85659 1.000 92.33126 218 LYS D O 1
ATOM 1147 N N . LEU B 1 8 ? -34.04806 57.77018 33.91604 1.000 83.57626 219 LEU D N 1
ATOM 1148 C CA . LEU B 1 8 ? -34.83653 58.07260 32.70925 1.000 72.55384 219 LEU D CA 1
ATOM 1149 C C . LEU B 1 8 ? -35.33293 56.80145 32.01897 1.000 64.13529 219 LEU D C 1
ATOM 1150 O O . LEU B 1 8 ? -35.47947 56.75980 30.79670 1.000 50.11738 219 LEU D O 1
ATOM 1155 N N . LYS B 1 9 ? -35.59273 55.75492 32.79887 1.000 74.60270 220 LYS D N 1
ATOM 1156 C CA . LYS B 1 9 ? -36.14793 54.50543 32.29961 1.000 60.79816 220 LYS D CA 1
ATOM 1157 C C . LYS B 1 9 ? -37.59795 54.39254 32.74249 1.000 59.07235 220 LYS D C 1
ATOM 1158 O O . LYS B 1 9 ? -37.93408 54.71891 33.88544 1.000 65.47144 220 LYS D O 1
ATOM 1160 N N . CYS B 1 10 ? -38.45517 53.93875 31.83390 1.000 52.87314 221 CYS D N 1
ATOM 1161 C CA . CYS B 1 10 ? -39.84399 53.69101 32.18900 1.000 51.12083 221 CYS D CA 1
ATOM 1162 C C . CYS B 1 10 ? -39.93145 52.45811 33.07281 1.000 61.15316 221 CYS D C 1
ATOM 1163 O O . CYS B 1 10 ? -39.41364 51.39301 32.72549 1.000 68.00719 221 CYS D O 1
ATOM 1166 N N . THR B 1 11 ? -40.58680 52.60614 34.22020 1.000 68.48512 222 THR D N 1
ATOM 1167 C CA . THR B 1 11 ? -40.63523 51.56176 35.23124 1.000 63.59499 222 THR D CA 1
ATOM 1168 C C . THR B 1 11 ? -41.99991 50.89767 35.32594 1.000 65.96197 222 THR D C 1
ATOM 1169 O O . THR B 1 11 ? -42.21166 50.07111 36.22140 1.000 71.53525 222 THR D O 1
ATOM 1173 N N . VAL B 1 12 ? -42.93453 51.25059 34.43867 1.000 53.95442 223 VAL D N 1
ATOM 1174 C CA . VAL B 1 12 ? -44.21087 50.54915 34.38596 1.000 54.63453 223 VAL D CA 1
ATOM 1175 C C . VAL B 1 12 ? -43.95310 49.06648 34.16150 1.000 76.12440 223 VAL D C 1
ATOM 1176 O O . VAL B 1 12 ? -43.11974 48.68420 33.32904 1.000 86.26101 223 VAL D O 1
ATOM 1180 N N . GLU B 1 13 ? -44.65146 48.22307 34.92325 1.000 84.94017 224 GLU D N 1
ATOM 1181 C CA . GLU B 1 13 ? -44.47795 46.78055 34.80036 1.000 83.09342 224 GLU D CA 1
ATOM 1182 C C . GLU B 1 13 ? -44.78112 46.33545 33.37548 1.000 78.09000 224 GLU D C 1
ATOM 1183 O O . GLU B 1 13 ? -45.86292 46.61088 32.84391 1.000 64.20455 224 GLU D O 1
ATOM 1185 N N . GLY B 1 14 ? -43.80920 45.67127 32.75090 1.000 78.66006 225 GLY D N 1
ATOM 1186 C CA . GLY B 1 14 ? -43.96384 45.14840 31.41076 1.000 84.19183 225 GLY D CA 1
ATOM 1187 C C . GLY B 1 14 ? -43.37874 45.99828 30.30367 1.000 82.03083 225 GLY D C 1
ATOM 1188 O O . GLY B 1 14 ? -43.40129 45.56804 29.14323 1.000 88.19625 225 GLY D O 1
ATOM 1189 N N . CYS B 1 15 ? -42.85422 47.18413 30.61596 1.000 69.86574 226 CYS D N 1
ATOM 1190 C CA . CYS B 1 15 ? -42.36566 48.10266 29.59275 1.000 68.29207 226 CYS D CA 1
ATOM 1191 C C . CYS B 1 15 ? -40.84718 48.04722 29.44307 1.000 75.23821 226 CYS D C 1
ATOM 1192 O O . CYS B 1 15 ? -40.34271 47.67751 28.37748 1.000 83.79081 226 CYS D O 1
ATOM 1195 N N . ASP B 1 16 ? -40.11273 48.37743 30.50749 1.000 71.59508 227 ASP D N 1
ATOM 1196 C CA . ASP B 1 16 ? -38.64565 48.34517 30.52560 1.000 82.22831 227 ASP D CA 1
ATOM 1197 C C . ASP B 1 16 ? -38.03521 48.99212 29.27974 1.000 87.74277 227 ASP D C 1
ATOM 1198 O O . ASP B 1 16 ? -37.20003 48.40446 28.58827 1.000 96.44247 227 ASP D O 1
ATOM 1203 N N . ARG B 1 17 ? -38.45981 50.22058 28.99409 1.000 78.90118 228 ARG D N 1
ATOM 1204 C CA . ARG B 1 17 ? -37.90950 51.01138 27.90142 1.000 64.76595 228 ARG D CA 1
ATOM 1205 C C . ARG B 1 17 ? -37.11969 52.17871 28.47034 1.000 65.00223 228 ARG D C 1
ATOM 1206 O O . ARG B 1 17 ? -37.51133 52.76992 29.48052 1.000 68.29766 228 ARG D O 1
ATOM 1214 N N . THR B 1 18 ? -36.00950 52.50920 27.82026 1.000 72.17818 229 THR D N 1
ATOM 1215 C CA . THR B 1 18 ? -35.12699 53.57097 28.27728 1.000 75.06174 229 THR D CA 1
ATOM 1216 C C . THR B 1 18 ? -35.08628 54.68038 27.23388 1.000 60.99794 229 THR D C 1
ATOM 1217 O O . THR B 1 18 ? -35.15270 54.41485 26.03075 1.000 57.62163 229 THR D O 1
ATOM 1221 N N . PHE B 1 19 ? -34.98815 55.92441 27.69924 1.000 50.44953 230 PHE D N 1
ATOM 1222 C CA . PHE B 1 19 ? -35.12690 57.09424 26.84522 1.000 45.17438 230 PHE D CA 1
ATOM 1223 C C . PHE B 1 19 ? -33.91494 57.99982 26.99231 1.000 50.11107 230 PHE D C 1
ATOM 1224 O O . PHE B 1 19 ? -33.10178 57.85623 27.90966 1.000 68.29950 230 PHE D O 1
ATOM 1232 N N . VAL B 1 20 ? -33.81473 58.95156 26.07264 1.000 42.77299 231 VAL D N 1
ATOM 1233 C CA . VAL B 1 20 ? -32.72965 59.91964 26.04379 1.000 37.91956 231 VAL D CA 1
ATOM 1234 C C . VAL B 1 20 ? -33.23011 61.32093 26.36186 1.000 38.39563 231 VAL D C 1
ATOM 1235 O O . VAL B 1 20 ? -32.68057 62.00241 27.22570 1.000 41.91653 231 VAL D O 1
ATOM 1239 N N . TRP B 1 21 ? -34.28020 61.76764 25.66937 1.000 49.04002 232 TRP D N 1
ATOM 1240 C CA . TRP B 1 21 ? -34.74984 63.13756 25.84454 1.000 43.98521 232 TRP D CA 1
ATOM 1241 C C . TRP B 1 21 ? -35.86657 63.18889 26.87722 1.000 48.89483 232 TRP D C 1
ATOM 1242 O O . TRP B 1 21 ? -36.82871 62.41838 26.77804 1.000 55.89908 232 TRP D O 1
ATOM 1253 N N . PRO B 1 22 ? -35.77485 64.07967 27.86653 1.000 41.99319 233 PRO D N 1
ATOM 1254 C CA . PRO B 1 22 ? -36.80793 64.11748 28.91595 1.000 40.10165 233 PRO D CA 1
ATOM 1255 C C . PRO B 1 22 ? -38.20346 64.42682 28.39745 1.000 35.13146 233 PRO D C 1
ATOM 1256 O O . PRO B 1 22 ? -39.18040 63.91446 28.95740 1.000 46.66724 233 PRO D O 1
ATOM 1260 N N . ALA B 1 23 ? -38.33630 65.24237 27.34657 1.000 33.54063 234 ALA D N 1
ATOM 1261 C CA . ALA B 1 23 ? -39.66485 65.51854 26.79850 1.000 35.59936 234 ALA D CA 1
ATOM 1262 C C . ALA B 1 23 ? -40.25597 64.28423 26.12760 1.000 33.06494 234 ALA D C 1
ATOM 1263 O O . ALA B 1 23 ? -41.47184 64.06160 26.18062 1.000 43.89742 234 ALA D O 1
ATOM 1265 N N . HIS B 1 24 ? -39.41286 63.47407 25.48574 1.000 31.19302 235 HIS D N 1
ATOM 1266 C CA . HIS B 1 24 ? -39.87849 62.20345 24.94428 1.000 36.80315 235 HIS D CA 1
ATOM 1267 C C . HIS B 1 24 ? -40.33224 61.27859 26.06660 1.000 45.91817 235 HIS D C 1
ATOM 1268 O O . HIS B 1 24 ? -41.38460 60.63422 25.97138 1.000 48.09705 235 HIS D O 1
ATOM 1275 N N . PHE B 1 25 ? -39.55916 61.22338 27.15153 1.000 41.66876 236 PHE D N 1
ATOM 1276 C CA . PHE B 1 25 ? -39.93679 60.39654 28.28940 1.000 39.42648 236 PHE D CA 1
ATOM 1277 C C . PHE B 1 25 ? -41.27149 60.84097 28.87168 1.000 48.79384 236 PHE D C 1
ATOM 1278 O O . PHE B 1 25 ? -42.10300 60.00410 29.24650 1.000 49.84673 236 PHE D O 1
ATOM 1286 N N . LYS B 1 26 ? -41.49897 62.15584 28.95267 1.000 38.15712 237 LYS D N 1
ATOM 1287 C CA . LYS B 1 26 ? -42.76624 62.63871 29.48877 1.000 38.31274 237 LYS D CA 1
ATOM 1288 C C . LYS B 1 26 ? -43.91537 62.26648 28.57011 1.000 36.65635 237 LYS D C 1
ATOM 1289 O O . LYS B 1 26 ? -44.98620 61.86215 29.03800 1.000 44.31087 237 LYS D O 1
ATOM 1295 N N . TYR B 1 27 ? -43.70568 62.38537 27.25913 1.000 48.47684 238 TYR D N 1
ATOM 1296 C CA . TYR B 1 27 ? -44.70198 61.91679 26.30528 1.000 43.44932 238 TYR D CA 1
ATOM 1297 C C . TYR B 1 27 ? -45.06930 60.46806 26.57856 1.000 37.31540 238 TYR D C 1
ATOM 1298 O O . TYR B 1 27 ? -46.25211 60.12047 26.66821 1.000 39.02043 238 TYR D O 1
ATOM 1307 N N . HIS B 1 28 ? -44.05458 59.60980 26.71895 1.000 35.63576 239 HIS D N 1
ATOM 1308 C CA . HIS B 1 28 ? -44.29753 58.18275 26.90384 1.000 42.69402 239 HIS D CA 1
ATOM 1309 C C . HIS B 1 28 ? -45.17275 57.92620 28.12268 1.000 44.46943 239 HIS D C 1
ATOM 1310 O O . HIS B 1 28 ? -46.12278 57.13615 28.06272 1.000 45.63383 239 HIS D O 1
ATOM 1317 N N . LEU B 1 29 ? -44.87485 58.59665 29.23838 1.000 36.73353 240 LEU D N 1
ATOM 1318 C CA . LEU B 1 29 ? -45.69075 58.41842 30.43127 1.000 39.17634 240 LEU D CA 1
ATOM 1319 C C . LEU B 1 29 ? -47.13120 58.83234 30.17315 1.000 42.77614 240 LEU D C 1
ATOM 1320 O O . LEU B 1 29 ? -48.06529 58.18213 30.65650 1.000 46.15456 240 LEU D O 1
ATOM 1325 N N . LYS B 1 30 ? -47.33178 59.90354 29.39893 1.000 46.36006 241 LYS D N 1
ATOM 1326 C CA . LYS B 1 30 ? -48.68849 60.36621 29.12131 1.000 43.88121 241 LYS D CA 1
ATOM 1327 C C . LYS B 1 30 ? -49.49057 59.31488 28.36491 1.000 45.46095 241 LYS D C 1
ATOM 1328 O O . LYS B 1 30 ? -50.69119 59.14849 28.61230 1.000 47.29773 241 LYS D O 1
ATOM 1334 N N . THR B 1 31 ? -48.84500 58.58077 27.45187 1.000 38.41713 242 THR D N 1
ATOM 1335 C CA . THR B 1 31 ? -49.57176 57.56202 26.69897 1.000 48.04036 242 THR D CA 1
ATOM 1336 C C . THR B 1 31 ? -49.98562 56.39678 27.58473 1.000 52.78156 242 THR D C 1
ATOM 1337 O O . THR B 1 31 ? -50.97765 55.72181 27.28785 1.000 58.41028 242 THR D O 1
ATOM 1341 N N . HIS B 1 32 ? -49.23725 56.13225 28.65810 1.000 45.12244 243 HIS D N 1
ATOM 1342 C CA . HIS B 1 32 ? -49.65043 55.09820 29.60349 1.000 51.15337 243 HIS D CA 1
ATOM 1343 C C . HIS B 1 32 ? -50.94411 55.48933 30.30985 1.000 56.33347 243 HIS D C 1
ATOM 1344 O O . HIS B 1 32 ? -51.87438 54.68306 30.41341 1.000 63.54618 243 HIS D O 1
ATOM 1351 N N . ARG B 1 33 ? -51.02168 56.72709 30.80338 1.000 69.39066 244 ARG D N 1
ATOM 1352 C CA . ARG B 1 33 ? -52.22860 57.21646 31.45759 1.000 58.69396 244 ARG D CA 1
ATOM 1353 C C . ARG B 1 33 ? -53.31152 57.62667 30.46950 1.000 57.82793 244 ARG D C 1
ATOM 1354 O O . ARG B 1 33 ? -54.42370 57.95390 30.90106 1.000 64.43892 244 ARG D O 1
ATOM 1362 N N . ASN B 1 34 ? -53.01177 57.62215 29.16807 1.000 53.72697 245 ASN D N 1
ATOM 1363 C CA . ASN B 1 34 ? -53.92070 58.13284 28.13924 1.000 53.36254 245 ASN D CA 1
ATOM 1364 C C . ASN B 1 34 ? -54.32689 59.57960 28.43626 1.000 61.84692 245 ASN D C 1
ATOM 1365 O O . ASN B 1 34 ? -55.49805 59.95307 28.33201 1.000 64.12851 245 ASN D O 1
ATOM 1370 N N . ASP B 1 35 ? -53.34107 60.40398 28.80462 1.000 56.60690 246 ASP D N 1
ATOM 1371 C CA . ASP B 1 35 ? -53.56951 61.79190 29.21088 1.000 49.54327 246 ASP D CA 1
ATOM 1372 C C . ASP B 1 35 ? -53.59229 62.67542 27.97043 1.000 47.44615 246 ASP D C 1
ATOM 1373 O O . ASP B 1 35 ? -52.54669 63.10722 27.48014 1.000 64.06804 246 ASP D O 1
ATOM 1378 N N . ARG B 1 36 ? -54.79061 62.96251 27.47640 1.000 43.76742 247 ARG D N 1
ATOM 1379 C CA . ARG B 1 36 ? -54.99865 63.80359 26.30258 1.000 40.57157 247 ARG D CA 1
ATOM 1380 C C . ARG B 1 36 ? -55.62785 65.10381 26.78440 1.000 55.54153 247 ARG D C 1
ATOM 1381 O O . ARG B 1 36 ? -56.84466 65.17559 26.97983 1.000 70.19206 247 ARG D O 1
ATOM 1389 N N . SER B 1 37 ? -54.80015 66.13002 26.97432 1.000 53.07649 248 SER D N 1
ATOM 1390 C CA . SER B 1 37 ? -55.25017 67.38190 27.56752 1.000 52.39846 248 SER D CA 1
ATOM 1391 C C . SER B 1 37 ? -55.50901 68.47976 26.54262 1.000 46.78983 248 SER D C 1
ATOM 1392 O O . SER B 1 37 ? -55.91866 69.57884 26.92673 1.000 59.89456 248 SER D O 1
ATOM 1395 N N . PHE B 1 38 ? -55.29573 68.21466 25.25781 1.000 37.78222 249 PHE D N 1
ATOM 1396 C CA . PHE B 1 38 ? -55.50734 69.20140 24.20202 1.000 39.76506 249 PHE D CA 1
ATOM 1397 C C . PHE B 1 38 ? -56.77598 68.82132 23.44680 1.000 40.20586 249 PHE D C 1
ATOM 1398 O O . PHE B 1 38 ? -56.80755 67.80360 22.75074 1.000 41.32444 249 PHE D O 1
ATOM 1406 N N . ILE B 1 39 ? -57.82016 69.63468 23.59808 1.000 38.29429 250 ILE D N 1
ATOM 1407 C CA . ILE B 1 39 ? -59.17256 69.28975 23.17463 1.000 36.35947 250 ILE D CA 1
ATOM 1408 C C . ILE B 1 39 ? -59.60877 70.23022 22.06239 1.000 38.79256 250 ILE D C 1
ATOM 1409 O O . ILE B 1 39 ? -59.45649 71.45115 22.18005 1.000 42.41850 250 ILE D O 1
ATOM 1414 N N . CYS B 1 40 ? -60.18143 69.66261 21.00380 1.000 45.05958 251 CYS D N 1
ATOM 1415 C CA . CYS B 1 40 ? -60.59489 70.45276 19.84812 1.000 43.78599 251 CYS D CA 1
ATOM 1416 C C . CYS B 1 40 ? -61.77831 71.34276 20.20996 1.000 39.85971 251 CYS D C 1
ATOM 1417 O O . CYS B 1 40 ? -62.74512 70.86513 20.81423 1.000 42.82341 251 CYS D O 1
ATOM 1420 N N . PRO B 1 41 ? -61.74931 72.62760 19.84631 1.000 37.09200 252 PRO D N 1
ATOM 1421 C CA . PRO B 1 41 ? -62.83812 73.54147 20.20863 1.000 40.45921 252 PRO D CA 1
ATOM 1422 C C . PRO B 1 41 ? -64.03808 73.52831 19.27541 1.000 41.67019 252 PRO D C 1
ATOM 1423 O O . PRO B 1 41 ? -65.03880 74.19022 19.58580 1.000 50.71320 252 PRO D O 1
ATOM 1427 N N . ALA B 1 42 ? -63.96729 72.81532 18.15365 1.000 39.88948 253 ALA D N 1
ATOM 1428 C CA . ALA B 1 42 ? -65.05739 72.82587 17.18755 1.000 41.56898 253 ALA D CA 1
ATOM 1429 C C . ALA B 1 42 ? -66.30580 72.19796 17.78681 1.000 52.25145 253 ALA D C 1
ATOM 1430 O O . ALA B 1 42 ? -66.23229 71.21690 18.53389 1.000 61.96294 253 ALA D O 1
ATOM 1432 N N . GLU B 1 43 ? -67.45689 72.78029 17.46136 1.000 48.77390 254 GLU D N 1
ATOM 1433 C CA . GLU B 1 43 ? -68.71340 72.32069 18.03368 1.000 54.06297 254 GLU D CA 1
ATOM 1434 C C . GLU B 1 43 ? -69.03490 70.92076 17.53002 1.000 63.22413 254 GLU D C 1
ATOM 1435 O O . GLU B 1 43 ? -69.03424 70.66676 16.32056 1.000 65.09554 254 GLU D O 1
ATOM 1441 N N . GLY B 1 44 ? -69.28589 70.00814 18.46749 1.000 64.25919 255 GLY D N 1
ATOM 1442 C CA . GLY B 1 44 ? -69.64751 68.64494 18.15218 1.000 60.90187 255 GLY D CA 1
ATOM 1443 C C . GLY B 1 44 ? -68.49741 67.69977 17.88043 1.000 66.72008 255 GLY D C 1
ATOM 1444 O O . GLY B 1 44 ? -68.74911 66.54117 17.52430 1.000 76.34361 255 GLY D O 1
ATOM 1445 N N . CYS B 1 45 ? -67.24740 68.14074 18.02889 1.000 54.52710 256 CYS D N 1
ATOM 1446 C CA . CYS B 1 45 ? -66.12410 67.26086 17.72503 1.000 56.79433 256 CYS D CA 1
ATOM 1447 C C . CYS B 1 45 ? -65.60313 66.53860 18.96389 1.000 63.02925 256 CYS D C 1
ATOM 1448 O O . CYS B 1 45 ? -65.71374 65.31283 19.06576 1.000 67.19981 256 CYS D O 1
ATOM 1451 N N . GLY B 1 46 ? -65.06315 67.28738 19.92205 1.000 53.18909 257 GLY D N 1
ATOM 1452 C CA . GLY B 1 46 ? -64.65176 66.71084 21.18689 1.000 53.83546 257 GLY D CA 1
ATOM 1453 C C . GLY B 1 46 ? -63.42983 65.81719 21.17185 1.000 55.33523 257 GLY D C 1
ATOM 1454 O O . GLY B 1 46 ? -63.13289 65.19260 22.19471 1.000 70.52953 257 GLY D O 1
ATOM 1455 N N . LYS B 1 47 ? -62.70532 65.72609 20.06157 1.000 55.71247 258 LYS D N 1
ATOM 1456 C CA . LYS B 1 47 ? -61.51176 64.89111 20.03969 1.000 47.92201 258 LYS D CA 1
ATOM 1457 C C . LYS B 1 47 ? -60.38843 65.53668 20.84795 1.000 48.39168 258 LYS D C 1
ATOM 1458 O O . LYS B 1 47 ? -60.30053 66.76185 20.96247 1.000 58.57929 258 LYS D O 1
ATOM 1464 N N . SER B 1 48 ? -59.51849 64.69547 21.40944 1.000 56.14095 259 SER D N 1
ATOM 1465 C CA . SER B 1 48 ? -58.42633 65.15081 22.26112 1.000 45.72919 259 SER D CA 1
ATOM 1466 C C . SER B 1 48 ? -57.11040 64.49552 21.84730 1.000 35.74055 259 SER D C 1
ATOM 1467 O O . SER B 1 48 ? -57.08664 63.41306 21.25831 1.000 43.94272 259 SER D O 1
ATOM 1470 N N . PHE B 1 49 ? -56.00515 65.16363 22.18520 1.000 43.92856 260 PHE D N 1
ATOM 1471 C CA . PHE B 1 49 ? -54.67588 64.79045 21.71617 1.000 35.66656 260 PHE D CA 1
ATOM 1472 C C . PHE B 1 49 ? -53.66607 64.97413 22.84099 1.000 37.50110 260 PHE D C 1
ATOM 1473 O O . PHE B 1 49 ? -53.93038 65.65738 23.83448 1.000 48.55366 260 PHE D O 1
ATOM 1481 N N . TYR B 1 50 ? -52.48808 64.36472 22.65914 1.000 31.41044 261 TYR D N 1
ATOM 1482 C CA . TYR B 1 50 ? -51.46618 64.35176 23.70317 1.000 29.79281 261 TYR D CA 1
ATOM 1483 C C . TYR B 1 50 ? -50.69297 65.66302 23.77125 1.000 43.95439 261 TYR D C 1
ATOM 1484 O O . TYR B 1 50 ? -50.34864 66.12705 24.86423 1.000 62.52947 261 TYR D O 1
ATOM 1493 N N . VAL B 1 51 ? -50.38407 66.25684 22.62061 1.000 41.69949 262 VAL D N 1
ATOM 1494 C CA . VAL B 1 51 ? -49.56300 67.45545 22.55039 1.000 27.49638 262 VAL D CA 1
ATOM 1495 C C . VAL B 1 51 ? -50.27494 68.48784 21.68973 1.000 37.72541 262 VAL D C 1
ATOM 1496 O O . VAL B 1 51 ? -51.12502 68.15988 20.85942 1.000 34.33706 262 VAL D O 1
ATOM 1500 N N . LEU B 1 52 ? -49.89950 69.75316 21.89065 1.000 37.95192 263 LEU D N 1
ATOM 1501 C CA . LEU B 1 52 ? -50.53845 70.84544 21.16286 1.000 31.12643 263 LEU D CA 1
ATOM 1502 C C . LEU B 1 52 ? -50.40355 70.67356 19.65665 1.000 36.55273 263 LEU D C 1
ATOM 1503 O O . LEU B 1 52 ? -51.35835 70.91381 18.90791 1.000 36.40619 263 LEU D O 1
ATOM 1508 N N . GLN B 1 53 ? -49.22109 70.26028 19.19769 1.000 44.17766 264 GLN D N 1
ATOM 1509 C CA . GLN B 1 53 ? -48.95412 70.17266 17.76595 1.000 37.66375 264 GLN D CA 1
ATOM 1510 C C . GLN B 1 53 ? -49.97202 69.28871 17.05768 1.000 46.45083 264 GLN D C 1
ATOM 1511 O O . GLN B 1 53 ? -50.39768 69.59472 15.93827 1.000 48.67250 264 GLN D O 1
ATOM 1517 N N . ARG B 1 54 ? -50.37981 68.19029 17.69747 1.000 41.14755 265 ARG D N 1
ATOM 1518 C CA . ARG B 1 54 ? -51.35945 67.30144 17.08522 1.000 29.91761 265 ARG D CA 1
ATOM 1519 C C . ARG B 1 54 ? -52.72800 67.96104 16.97829 1.000 41.50317 265 ARG D C 1
ATOM 1520 O O . ARG B 1 54 ? -53.49030 67.65344 16.05626 1.000 52.61043 265 ARG D O 1
ATOM 1528 N N . LEU B 1 55 ? -53.05472 68.86787 17.90097 1.000 36.33660 266 LEU D N 1
ATOM 1529 C CA . LEU B 1 55 ? -54.31825 69.59181 17.81358 1.000 27.33137 266 LEU D CA 1
ATOM 1530 C C . LEU B 1 55 ? -54.29063 70.59982 16.67359 1.000 38.91271 266 LEU D C 1
ATOM 1531 O O . LEU B 1 55 ? -55.22562 70.66614 15.86736 1.000 43.41202 266 LEU D O 1
ATOM 1536 N N . LYS B 1 56 ? -53.21857 71.39524 16.59293 1.000 31.69691 267 LYS D N 1
ATOM 1537 C CA . LYS B 1 56 ? -53.08192 72.35827 15.50413 1.000 37.41980 267 LYS D CA 1
ATOM 1538 C C . LYS B 1 56 ? -53.23753 71.68762 14.14585 1.000 38.43197 267 LYS D C 1
ATOM 1539 O O . LYS B 1 56 ? -53.91123 72.21968 13.25717 1.000 46.70977 267 LYS D O 1
ATOM 1545 N N . VAL B 1 57 ? -52.63961 70.50875 13.96963 1.000 25.68173 268 VAL D N 1
ATOM 1546 C CA . VAL B 1 57 ? -52.74350 69.83036 12.68355 1.000 31.11141 268 VAL D CA 1
ATOM 1547 C C . VAL B 1 57 ? -54.15384 69.28772 12.47501 1.000 35.00297 268 VAL D C 1
ATOM 1548 O O . VAL B 1 57 ? -54.69591 69.35319 11.36388 1.000 39.98330 268 VAL D O 1
ATOM 1552 N N . HIS B 1 58 ? -54.78163 68.76860 13.53890 1.000 37.59062 269 HIS D N 1
ATOM 1553 C CA . HIS B 1 58 ? -56.15706 68.28220 13.42518 1.000 38.65850 269 HIS D CA 1
ATOM 1554 C C . HIS B 1 58 ? -57.10785 69.38733 12.99411 1.000 39.28755 269 HIS D C 1
ATOM 1555 O O . HIS B 1 58 ? -58.07325 69.12931 12.26254 1.000 34.63158 269 HIS D O 1
ATOM 1562 N N . MET B 1 59 ? -56.84177 70.62268 13.42088 1.000 33.81797 270 MET D N 1
ATOM 1563 C CA . MET B 1 59 ? -57.69174 71.74067 13.03424 1.000 32.66856 270 MET D CA 1
ATOM 1564 C C . MET B 1 59 ? -57.82892 71.84745 11.52070 1.000 34.87679 270 MET D C 1
ATOM 1565 O O . MET B 1 59 ? -58.87729 72.27451 11.01976 1.000 36.72890 270 MET D O 1
ATOM 1570 N N . ARG B 1 60 ? -56.80044 71.42819 10.77582 1.000 41.02618 271 ARG D N 1
ATOM 1571 C CA . ARG B 1 60 ? -56.85658 71.50573 9.32184 1.000 36.22686 271 ARG D CA 1
ATOM 1572 C C . ARG B 1 60 ? -57.97209 70.65072 8.73228 1.000 40.58493 271 ARG D C 1
ATOM 1573 O O . ARG B 1 60 ? -58.43634 70.94574 7.62636 1.000 51.17724 271 ARG D O 1
ATOM 1581 N N . THR B 1 61 ? -58.42030 69.60764 9.43723 1.000 42.47008 272 THR D N 1
ATOM 1582 C CA . THR B 1 61 ? -59.56276 68.83755 8.95668 1.000 37.49506 272 THR D CA 1
ATOM 1583 C C . THR B 1 61 ? -60.86404 69.61128 9.07048 1.000 36.41631 272 THR D C 1
ATOM 1584 O O . THR B 1 61 ? -61.86312 69.20445 8.46915 1.000 55.19660 272 THR D O 1
ATOM 1588 N N . HIS B 1 62 ? -60.87859 70.70206 9.83186 1.000 35.75638 273 HIS D N 1
ATOM 1589 C CA . HIS B 1 62 ? -62.05284 71.55205 9.95645 1.000 39.02353 273 HIS D CA 1
ATOM 1590 C C . HIS B 1 62 ? -61.98326 72.75158 9.01965 1.000 41.40158 273 HIS D C 1
ATOM 1591 O O . HIS B 1 62 ? -62.93425 73.01882 8.27936 1.000 42.47623 273 HIS D O 1
ATOM 1598 N N . ASN B 1 63 ? -60.86682 73.47548 9.02965 1.000 39.61568 274 ASN D N 1
ATOM 1599 C CA . ASN B 1 63 ? -60.75629 74.73625 8.30831 1.000 42.40594 274 ASN D CA 1
ATOM 1600 C C . ASN B 1 63 ? -60.26918 74.57888 6.87062 1.000 44.76489 274 ASN D C 1
ATOM 1601 O O . ASN B 1 63 ? -60.15630 75.58338 6.16065 1.000 43.02029 274 ASN D O 1
ATOM 1606 N N . GLY B 1 64 ? -59.95058 73.36064 6.43646 1.000 43.50664 275 GLY D N 1
ATOM 1607 C CA . GLY B 1 64 ? -59.57858 73.11013 5.06145 1.000 41.36342 275 GLY D CA 1
ATOM 1608 C C . GLY B 1 64 ? -58.19556 73.56188 4.65429 1.000 41.76832 275 GLY D C 1
ATOM 1609 O O . GLY B 1 64 ? -57.81739 73.35436 3.49541 1.000 48.02156 275 GLY D O 1
ATOM 1610 N N . GLU B 1 65 ? -57.42416 74.16177 5.55854 1.000 51.66185 276 GLU D N 1
ATOM 1611 C CA . GLU B 1 65 ? -56.09969 74.65427 5.20169 1.000 45.13081 276 GLU D CA 1
ATOM 1612 C C . GLU B 1 65 ? -55.19300 73.49455 4.80240 1.000 56.14017 276 GLU D C 1
ATOM 1613 O O . GLU B 1 65 ? -55.06893 72.50727 5.53290 1.000 69.33624 276 GLU D O 1
ATOM 1619 N N . LYS B 1 66 ? -54.57892 73.60629 3.62286 1.000 52.77079 277 LYS D N 1
ATOM 1620 C CA . LYS B 1 66 ? -53.64579 72.60447 3.10569 1.000 41.10327 277 LYS D CA 1
ATOM 1621 C C . LYS B 1 66 ? -52.39689 73.33482 2.63488 1.000 42.22701 277 LYS D C 1
ATOM 1622 O O . LYS B 1 66 ? -52.28803 73.70322 1.45904 1.000 49.44716 277 LYS D O 1
ATOM 1628 N N . PRO B 1 67 ? -51.42688 73.56015 3.52438 1.000 42.06781 278 PRO D N 1
ATOM 1629 C CA . PRO B 1 67 ? -50.31701 74.47172 3.19758 1.000 45.31174 278 PRO D CA 1
ATOM 1630 C C . PRO B 1 67 ? -49.25203 73.88656 2.28412 1.000 39.50295 278 PRO D C 1
ATOM 1631 O O . PRO B 1 67 ? -48.39724 74.64251 1.80673 1.000 53.59592 278 PRO D O 1
ATOM 1635 N N . PHE B 1 68 ? -49.25651 72.58515 2.03283 1.000 31.49427 279 PHE D N 1
ATOM 1636 C CA . PHE B 1 68 ? -48.18233 71.92038 1.30217 1.000 31.66076 279 PHE D CA 1
ATOM 1637 C C . PHE B 1 68 ? -48.68595 71.54816 -0.08489 1.000 36.61624 279 PHE D C 1
ATOM 1638 O O . PHE B 1 68 ? -49.55547 70.68029 -0.22324 1.000 44.30904 279 PHE D O 1
ATOM 1646 N N . MET B 1 69 ? -48.12469 72.18963 -1.10779 1.000 40.06530 280 MET D N 1
ATOM 1647 C CA . MET B 1 69 ? -48.64954 72.12035 -2.46340 1.000 41.12795 280 MET D CA 1
ATOM 1648 C C . MET B 1 69 ? -47.64653 71.47678 -3.41589 1.000 49.95741 280 MET D C 1
ATOM 1649 O O . MET B 1 69 ? -46.44932 71.77978 -3.37753 1.000 54.80221 280 MET D O 1
ATOM 1654 N N . CYS B 1 70 ? -48.15079 70.58316 -4.26717 1.000 50.04183 281 CYS D N 1
ATOM 1655 C CA . CYS B 1 70 ? -47.37304 70.00814 -5.35875 1.000 40.50428 281 CYS D CA 1
ATOM 1656 C C . CYS B 1 70 ? -47.30825 71.00600 -6.50753 1.000 37.96516 281 CYS D C 1
ATOM 1657 O O . CYS B 1 70 ? -48.34729 71.41386 -7.03587 1.000 55.62833 281 CYS D O 1
ATOM 1660 N N . HIS B 1 71 ? -46.09465 71.39666 -6.89808 1.000 40.65490 282 HIS D N 1
ATOM 1661 C CA . HIS B 1 71 ? -45.88838 72.33993 -7.98940 1.000 42.93661 282 HIS D CA 1
ATOM 1662 C C . HIS B 1 71 ? -45.58000 71.64805 -9.31260 1.000 45.37898 282 HIS D C 1
ATOM 1663 O O . HIS B 1 71 ? -45.02848 72.27712 -10.22047 1.000 48.97577 282 HIS D O 1
ATOM 1670 N N . GLU B 1 72 ? -45.91197 70.36601 -9.43790 1.000 50.89596 283 GLU D N 1
ATOM 1671 C CA . GLU B 1 72 ? -45.82736 69.70893 -10.73410 1.000 57.41873 283 GLU D CA 1
ATOM 1672 C C . GLU B 1 72 ? -46.79903 70.36891 -11.70309 1.000 50.18174 283 GLU D C 1
ATOM 1673 O O . GLU B 1 72 ? -47.88377 70.81223 -11.31320 1.000 49.10479 283 GLU D O 1
ATOM 1679 N N . SER B 1 73 ? -46.40272 70.44230 -12.97010 1.000 63.29847 284 SER D N 1
ATOM 1680 C CA . SER B 1 73 ? -47.21974 71.11805 -13.97047 1.000 72.80727 284 SER D CA 1
ATOM 1681 C C . SER B 1 73 ? -48.51922 70.35457 -14.19727 1.000 67.72254 284 SER D C 1
ATOM 1682 O O . SER B 1 73 ? -48.49983 69.17542 -14.56543 1.000 67.94384 284 SER D O 1
ATOM 1685 N N . GLY B 1 74 ? -49.64794 71.02793 -13.97710 1.000 59.45629 285 GLY D N 1
ATOM 1686 C CA . GLY B 1 74 ? -50.95041 70.42622 -14.13121 1.000 59.63618 285 GLY D CA 1
ATOM 1687 C C . GLY B 1 74 ? -51.49898 69.73694 -12.89670 1.000 63.49846 285 GLY D C 1
ATOM 1688 O O . GLY B 1 74 ? -52.71165 69.51085 -12.82239 1.000 77.67075 285 GLY D O 1
ATOM 1689 N N . CYS B 1 75 ? -50.65424 69.40452 -11.91923 1.000 56.00596 286 CYS D N 1
ATOM 1690 C CA . CYS B 1 75 ? -51.13781 68.66632 -10.75073 1.000 57.74929 286 CYS D CA 1
ATOM 1691 C C . CYS B 1 75 ? -51.85946 69.58410 -9.76581 1.000 55.94923 286 CYS D C 1
ATOM 1692 O O . CYS B 1 75 ? -53.07422 69.47557 -9.57683 1.000 49.47750 286 CYS D O 1
ATOM 1695 N N . GLY B 1 76 ? -51.12724 70.51569 -9.15591 1.000 58.73817 287 GLY D N 1
ATOM 1696 C CA . GLY B 1 76 ? -51.71529 71.46709 -8.22901 1.000 58.85899 287 GLY D CA 1
ATOM 1697 C C . GLY B 1 76 ? -52.44515 70.88038 -7.03658 1.000 61.05324 287 GLY D C 1
ATOM 1698 O O . GLY B 1 76 ? -53.29274 71.55964 -6.45214 1.000 63.02471 287 GLY D O 1
ATOM 1699 N N . LYS B 1 77 ? -52.14846 69.64182 -6.65014 1.000 54.79766 288 LYS D N 1
ATOM 1700 C CA . LYS B 1 77 ? -52.78219 69.05344 -5.47481 1.000 49.19380 288 LYS D CA 1
A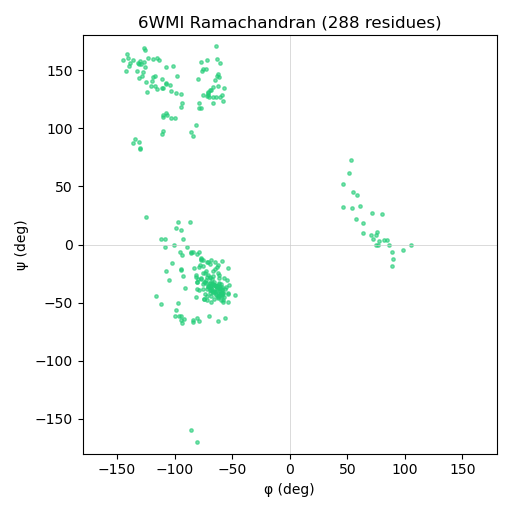TOM 1701 C C . LYS B 1 77 ? -52.12350 69.54950 -4.18920 1.000 43.95749 288 LYS D C 1
ATOM 1702 O O . LYS B 1 77 ? -50.90511 69.73372 -4.12645 1.000 39.92739 288 LYS D O 1
ATOM 1708 N N . GLN B 1 78 ? -52.94119 69.77278 -3.16183 1.000 41.06231 289 GLN D N 1
ATOM 1709 C CA . GLN B 1 78 ? -52.47760 70.30918 -1.89004 1.000 38.40784 289 GLN D CA 1
ATOM 1710 C C . GLN B 1 78 ? -52.67172 69.28251 -0.77769 1.000 40.88931 289 GLN D C 1
ATOM 1711 O O . GLN B 1 78 ? -53.43991 68.32876 -0.90587 1.000 42.25890 289 GLN D O 1
ATOM 1717 N N . PHE B 1 79 ? -51.94928 69.47051 0.32103 1.000 47.47094 290 PHE D N 1
ATOM 1718 C CA . PHE B 1 79 ? -51.96314 68.49383 1.39640 1.000 31.92842 290 PHE D CA 1
ATOM 1719 C C . PHE B 1 79 ? -51.86368 69.18989 2.74453 1.000 45.08574 290 PHE D C 1
ATOM 1720 O O . PHE B 1 79 ? -51.40387 70.33205 2.85392 1.000 45.30303 290 PHE D O 1
ATOM 1728 N N . THR B 1 80 ? -52.30158 68.46430 3.77805 1.000 40.89570 291 THR D N 1
ATOM 1729 C CA . THR B 1 80 ? -52.29099 68.98177 5.13992 1.000 31.12237 291 THR D CA 1
ATOM 1730 C C . THR B 1 80 ? -50.92133 68.85626 5.79547 1.000 34.63171 291 THR D C 1
ATOM 1731 O O . THR B 1 80 ? -50.59283 69.65007 6.68385 1.000 45.47095 291 THR D O 1
ATOM 1735 N N . THR B 1 81 ? -50.11304 67.87857 5.38784 1.000 29.10684 292 THR D N 1
ATOM 1736 C CA . THR B 1 81 ? -48.79927 67.66847 5.98120 1.000 43.85995 292 THR D CA 1
ATOM 1737 C C . THR B 1 81 ? -47.75152 67.53510 4.89010 1.000 40.89801 292 THR D C 1
ATOM 1738 O O . THR B 1 81 ? -48.00782 66.93751 3.84206 1.000 33.29071 292 THR D O 1
ATOM 1742 N N . ALA B 1 82 ? -46.56143 68.07832 5.15761 1.000 48.81470 293 ALA D N 1
ATOM 1743 C CA . ALA B 1 82 ? -45.43450 67.90504 4.24640 1.000 30.94716 293 ALA D CA 1
ATOM 1744 C C . ALA B 1 82 ? -45.18521 66.43385 3.93482 1.000 29.56459 293 ALA D C 1
ATOM 1745 O O . ALA B 1 82 ? -44.79131 66.08437 2.81771 1.000 48.05978 293 ALA D O 1
ATOM 1747 N N . GLY B 1 83 ? -45.40632 65.55817 4.91597 1.000 39.34583 294 GLY D N 1
ATOM 1748 C CA . GLY B 1 83 ? -45.09780 64.15317 4.72532 1.000 29.53933 294 GLY D CA 1
ATOM 1749 C C . GLY B 1 83 ? -46.00138 63.49770 3.70491 1.000 33.68927 294 GLY D C 1
ATOM 1750 O O . GLY B 1 83 ? -45.55802 62.65691 2.91765 1.000 33.90069 294 GLY D O 1
ATOM 1751 N N . ASN B 1 84 ? -47.28125 63.86789 3.70456 1.000 33.51179 295 ASN D N 1
ATOM 1752 C CA . ASN B 1 84 ? -48.17526 63.37872 2.66402 1.000 33.94134 295 ASN D CA 1
ATOM 1753 C C . ASN B 1 84 ? -47.75216 63.89458 1.29348 1.000 36.72707 295 ASN D C 1
ATOM 1754 O O . ASN B 1 84 ? -47.87243 63.18229 0.29029 1.000 44.08560 295 ASN D O 1
ATOM 1759 N N . LEU B 1 85 ? -47.25027 65.13149 1.23059 1.000 37.73753 296 LEU D N 1
ATOM 1760 C CA . LEU B 1 85 ? -46.76906 65.66921 -0.03960 1.000 45.07473 296 LEU D CA 1
ATOM 1761 C C . LEU B 1 85 ? -45.56740 64.88636 -0.54774 1.000 50.97717 296 LEU D C 1
ATOM 1762 O O . LEU B 1 85 ? -45.47456 64.58142 -1.74240 1.000 42.93577 296 LEU D O 1
ATOM 1767 N N . LYS B 1 86 ? -44.63539 64.55824 0.35106 1.000 49.92635 297 LYS D N 1
ATOM 1768 C CA . LYS B 1 86 ? -43.45787 63.78460 -0.02850 1.000 39.29228 297 LYS D CA 1
ATOM 1769 C C . LYS B 1 86 ? -43.85260 62.42841 -0.60259 1.000 46.55497 297 LYS D C 1
ATOM 1770 O O . LYS B 1 86 ? -43.27605 61.97657 -1.60011 1.000 51.87776 297 LYS D O 1
ATOM 1776 N N . ASN B 1 87 ? -44.83590 61.76488 0.00996 1.000 25.54158 298 ASN D N 1
ATOM 1777 C CA . ASN B 1 87 ? -45.36583 60.53615 -0.57222 1.000 35.34397 298 ASN D CA 1
ATOM 1778 C C . ASN B 1 87 ? -45.93100 60.79473 -1.96585 1.000 37.79956 298 ASN D C 1
ATOM 1779 O O . ASN B 1 87 ? -45.62488 60.06932 -2.91865 1.000 42.76824 298 ASN D O 1
ATOM 1784 N N . HIS B 1 88 ? -46.74733 61.84297 -2.10338 1.000 41.42716 299 HIS D N 1
ATOM 1785 C CA . HIS B 1 88 ? -47.44200 62.08867 -3.36316 1.000 45.83681 299 HIS D CA 1
ATOM 1786 C C . HIS B 1 88 ? -46.46398 62.29788 -4.51029 1.000 39.50880 299 HIS D C 1
ATOM 1787 O O . HIS B 1 88 ? -46.63850 61.72579 -5.59180 1.000 49.85445 299 HIS D O 1
ATOM 1794 N N . ARG B 1 89 ? -45.41427 63.09193 -4.28983 1.000 26.87667 300 ARG D N 1
ATOM 1795 C CA . ARG B 1 89 ? -44.50682 63.43826 -5.38054 1.000 47.52742 300 ARG D CA 1
ATOM 1796 C C . ARG B 1 89 ? -43.87119 62.21692 -6.02707 1.000 38.32304 300 ARG D C 1
ATOM 1797 O O . ARG B 1 89 ? -43.31577 62.33653 -7.12409 1.000 48.96127 300 ARG D O 1
ATOM 1805 N N . ARG B 1 90 ? -43.95180 61.04774 -5.39193 1.000 29.24337 301 ARG D N 1
ATOM 1806 C CA . ARG B 1 90 ? -43.35276 59.85998 -5.97931 1.000 39.02810 301 ARG D CA 1
ATOM 1807 C C . ARG B 1 90 ? -44.13231 59.36264 -7.19095 1.000 55.18052 301 ARG D C 1
ATOM 1808 O O . ARG B 1 90 ? -43.59761 58.56932 -7.97420 1.000 59.74803 301 ARG D O 1
ATOM 1816 N N . ILE B 1 91 ? -45.36917 59.82731 -7.38426 1.000 44.06193 302 ILE D N 1
ATOM 1817 C CA . ILE B 1 91 ? -46.06067 59.54400 -8.63495 1.000 48.61776 302 ILE D CA 1
ATOM 1818 C C . ILE B 1 91 ? -45.53299 60.38741 -9.78538 1.000 46.57794 302 ILE D C 1
ATOM 1819 O O . ILE B 1 91 ? -45.84364 60.09880 -10.94520 1.000 46.35749 302 ILE D O 1
ATOM 1824 N N . HIS B 1 92 ? -44.74292 61.42427 -9.49540 1.000 35.52315 303 HIS D N 1
ATOM 1825 C CA . HIS B 1 92 ? -44.13185 62.24174 -10.53378 1.000 39.36032 303 HIS D CA 1
ATOM 1826 C C . HIS B 1 92 ? -42.66066 61.92200 -10.75032 1.000 42.43332 303 HIS D C 1
ATOM 1827 O O . HIS B 1 92 ? -42.10076 62.31798 -11.77719 1.000 52.98009 303 HIS D O 1
ATOM 1834 N N . THR B 1 93 ? -42.02418 61.22590 -9.80900 1.000 40.77606 304 THR D N 1
ATOM 1835 C CA . THR B 1 93 ? -40.62137 60.86040 -9.92549 1.000 44.27907 304 THR D CA 1
ATOM 1836 C C . THR B 1 93 ? -40.39642 59.38711 -10.21168 1.000 50.17253 304 THR D C 1
ATOM 1837 O O . THR B 1 93 ? -39.33094 59.03071 -10.72531 1.000 53.28042 304 THR D O 1
ATOM 1841 N N . GLY B 1 94 ? -41.35725 58.52938 -9.88395 1.000 42.48787 305 GLY D N 1
ATOM 1842 C CA . GLY B 1 94 ? -41.15255 57.10522 -9.99464 1.000 45.67164 305 GLY D CA 1
ATOM 1843 C C . GLY B 1 94 ? -40.29989 56.50557 -8.90375 1.000 44.06653 305 GLY D C 1
ATOM 1844 O O . GLY B 1 94 ? -39.90228 55.34319 -9.02116 1.000 63.64418 305 GLY D O 1
ATOM 1845 N N . GLU B 1 95 ? -40.00219 57.25735 -7.84845 1.000 51.59217 306 GLU D N 1
ATOM 1846 C CA . GLU B 1 95 ? -39.18768 56.73260 -6.76111 1.000 55.89945 306 GLU D CA 1
ATOM 1847 C C . GLU B 1 95 ? -39.97654 55.69377 -5.96999 1.000 49.80879 306 GLU D C 1
ATOM 1848 O O . GLU B 1 95 ? -41.11411 55.94132 -5.55530 1.000 41.88752 306 GLU D O 1
ATOM 1854 N N . LYS B 1 96 ? -39.37662 54.51969 -5.78064 1.000 47.57879 307 LYS D N 1
ATOM 1855 C CA . LYS B 1 96 ? -39.95708 53.44102 -4.98143 1.000 51.14490 307 LYS D CA 1
ATOM 1856 C C . LYS B 1 96 ? -38.89041 52.96534 -4.00450 1.000 61.03841 307 LYS D C 1
ATOM 1857 O O . LYS B 1 96 ? -38.19931 51.96729 -4.25181 1.000 72.66517 307 LYS D O 1
ATOM 1863 N 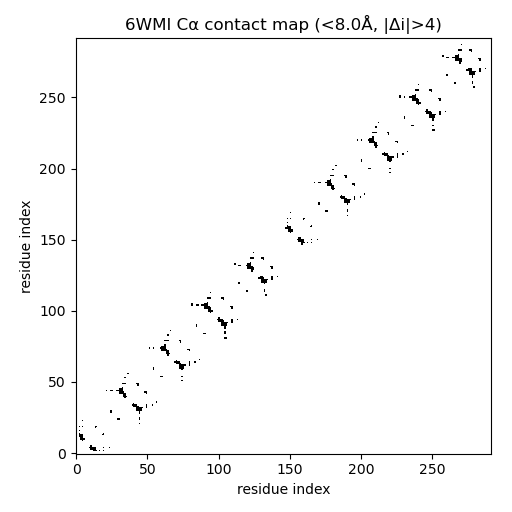N . PRO B 1 97 ? -38.73487 53.65512 -2.87567 1.000 53.37756 308 PRO D N 1
ATOM 1864 C CA . PRO B 1 97 ? -37.57369 53.43436 -2.00509 1.000 56.41927 308 PRO D CA 1
ATOM 1865 C C . PRO B 1 97 ? -37.76873 52.41265 -0.89579 1.000 61.89980 308 PRO D C 1
ATOM 1866 O O . PRO B 1 97 ? -36.85724 52.24690 -0.07881 1.000 69.11245 308 PRO D O 1
ATOM 1870 N N . PHE B 1 98 ? -38.90775 51.73096 -0.83377 1.000 62.91387 309 PHE D N 1
ATOM 1871 C CA . PHE B 1 98 ? -39.18129 50.74765 0.20941 1.000 60.36837 309 PHE D CA 1
ATOM 1872 C C . PHE B 1 98 ? -39.18296 49.35784 -0.41906 1.000 67.36246 309 PHE D C 1
ATOM 1873 O O . PHE B 1 98 ? -40.08569 49.02058 -1.19337 1.000 71.86513 309 PHE D O 1
ATOM 1881 N N . LEU B 1 99 ? -38.17888 48.55349 -0.07566 1.000 69.91367 310 LEU D N 1
ATOM 1882 C CA . LEU B 1 99 ? -37.93179 47.27446 -0.72515 1.000 76.05287 310 LEU D CA 1
ATOM 1883 C C . LEU B 1 99 ? -38.43947 46.12447 0.13635 1.000 80.25240 310 LEU D C 1
ATOM 1884 O O . LEU B 1 99 ? -38.51038 46.22877 1.36339 1.000 83.45311 310 LEU D O 1
ATOM 1889 N N . CYS B 1 100 ? -38.78002 45.01327 -0.52526 1.000 83.35401 311 CYS D N 1
ATOM 1890 C CA . CYS B 1 100 ? -39.41630 43.89432 0.16714 1.000 89.56642 311 CYS D CA 1
ATOM 1891 C C . CYS B 1 100 ? -38.41822 43.12936 1.03152 1.000 100.25833 311 CYS D C 1
ATOM 1892 O O . CYS B 1 100 ? -38.70855 42.80479 2.18996 1.000 105.34854 311 CYS D O 1
ATOM 1895 N N . GLU B 1 101 ? -37.24545 42.81716 0.47876 1.000 94.91215 312 GLU D N 1
ATOM 1896 C CA . GLU B 1 101 ? -36.16688 42.09097 1.14865 1.000 102.39293 312 GLU D CA 1
ATOM 1897 C C . GLU B 1 101 ? -36.55132 40.66924 1.54471 1.000 107.42137 312 GLU D C 1
ATOM 1898 O O . GLU B 1 101 ? -35.79829 40.01322 2.27345 1.000 113.53809 312 GLU D O 1
ATOM 1904 N N . ALA B 1 102 ? -37.69547 40.16766 1.08665 1.000 107.88308 313 ALA D N 1
ATOM 1905 C CA . ALA B 1 102 ? -38.08554 38.79172 1.36477 1.000 103.53025 313 ALA D CA 1
ATOM 1906 C C . ALA B 1 102 ? -37.34998 37.85860 0.40407 1.000 104.30962 313 ALA D C 1
ATOM 1907 O O . ALA B 1 102 ? -36.44290 38.26642 -0.32645 1.000 108.09086 313 ALA D O 1
ATOM 1909 N N . GLN B 1 103 ? -37.74087 36.58777 0.38737 1.000 105.31056 314 GLN D N 1
ATOM 1910 C CA . GLN B 1 103 ? -37.03711 35.57446 -0.39642 1.000 106.73783 314 GLN D CA 1
ATOM 1911 C C . GLN B 1 103 ? -37.49377 35.64740 -1.84910 1.000 104.43455 314 GLN D C 1
ATOM 1912 O O . GLN B 1 103 ? -38.57944 35.17745 -2.19761 1.000 103.65261 314 GLN D O 1
ATOM 1914 N N . GLY B 1 104 ? -36.66063 36.24462 -2.70263 1.000 104.57117 315 GLY D N 1
ATOM 1915 C CA . GLY B 1 104 ? -36.85862 36.21296 -4.13864 1.000 104.17973 315 GLY D CA 1
ATOM 1916 C C . GLY B 1 104 ? -37.83619 37.22161 -4.70362 1.000 103.45790 315 GLY D C 1
ATOM 1917 O O . GLY B 1 104 ? -38.09362 37.19179 -5.91421 1.000 103.47650 315 GLY D O 1
ATOM 1918 N N . CYS B 1 105 ? -38.38562 38.11702 -3.88196 1.000 99.90697 316 CYS D N 1
ATOM 1919 C CA . CYS B 1 105 ? -39.40113 39.04324 -4.37270 1.000 95.59539 316 CYS D CA 1
ATOM 1920 C C . CYS B 1 105 ? -38.76911 40.22230 -5.10663 1.000 95.52497 316 CYS D C 1
ATOM 1921 O O . CYS B 1 105 ? -38.97545 40.40068 -6.31227 1.000 91.35930 316 CYS D O 1
ATOM 1924 N N . GLY B 1 106 ? -37.98530 41.03112 -4.39355 1.000 102.03809 317 GLY D N 1
ATOM 1925 C CA . GLY B 1 106 ? -37.32050 42.17940 -4.97621 1.000 95.52870 317 GLY D CA 1
ATOM 1926 C C . GLY B 1 106 ? -38.21212 43.35305 -5.31647 1.000 87.17392 317 GLY D C 1
ATOM 1927 O O . GLY B 1 106 ? -37.72245 44.33088 -5.89408 1.000 90.73845 317 GLY D O 1
ATOM 1928 N N . ARG B 1 107 ? -39.49487 43.30112 -4.97408 1.000 78.41330 318 ARG D N 1
ATOM 1929 C CA . ARG B 1 107 ? -40.42615 44.34394 -5.37342 1.000 74.99838 318 ARG D CA 1
ATOM 1930 C C . ARG B 1 107 ? -40.24227 45.59302 -4.51437 1.000 73.40145 318 ARG D C 1
ATOM 1931 O O . ARG B 1 107 ? -39.84912 45.51814 -3.34651 1.000 70.19844 318 ARG D O 1
ATOM 1939 N N . SER B 1 108 ? -40.51685 46.75219 -5.11408 1.000 72.58545 319 SER D N 1
ATOM 1940 C CA . SER B 1 108 ? -40.38024 48.04260 -4.45418 1.000 68.81158 319 SER D CA 1
ATOM 1941 C C . SER B 1 108 ? -41.72821 48.75040 -4.39429 1.000 63.22513 319 SER D C 1
ATOM 1942 O O . SER B 1 108 ? -42.65311 48.44151 -5.15186 1.000 62.99755 319 SER D O 1
ATOM 1945 N N . PHE B 1 109 ? -41.83022 49.71142 -3.47640 1.000 52.71015 320 PHE D N 1
ATOM 1946 C CA . PHE B 1 109 ? -43.08265 50.40694 -3.22619 1.000 47.08575 320 PHE D CA 1
ATOM 1947 C C . PHE B 1 109 ? -42.81767 51.87698 -2.95305 1.000 46.39616 320 PHE D C 1
ATOM 1948 O O . PHE B 1 109 ? -41.77068 52.24888 -2.41749 1.000 62.47317 320 PHE D O 1
ATOM 1956 N N . ALA B 1 110 ? -43.78402 52.71199 -3.33365 1.000 44.27462 321 ALA D N 1
ATOM 1957 C CA . ALA B 1 110 ? -43.61292 54.15179 -3.19617 1.000 41.74373 321 ALA D CA 1
ATOM 1958 C C . ALA B 1 110 ? -43.90668 54.62381 -1.78294 1.000 47.07175 321 ALA D C 1
ATOM 1959 O O . ALA B 1 110 ? -43.37937 55.65650 -1.35577 1.000 66.57673 321 ALA D O 1
ATOM 1961 N N . GLU B 1 111 ? -44.73895 53.89574 -1.05061 1.000 42.24996 322 GLU D N 1
ATOM 1962 C CA . GLU B 1 111 ? -45.08909 54.24893 0.31430 1.000 46.44830 322 GLU D CA 1
ATOM 1963 C C . GLU B 1 111 ? -44.68691 53.12498 1.25615 1.000 54.19861 322 GLU D C 1
ATOM 1964 O O . GLU B 1 111 ? -44.89921 51.94433 0.95759 1.000 56.58092 322 GLU D O 1
ATOM 1970 N N . TYR B 1 112 ? -44.09062 53.51023 2.38785 1.000 60.87531 323 TYR D N 1
ATOM 1971 C CA . TYR B 1 112 ? -43.79775 52.55933 3.45368 1.000 61.31957 323 TYR D CA 1
ATOM 1972 C C . TYR B 1 112 ? -45.00805 51.68182 3.75300 1.000 69.35689 323 TYR D C 1
ATOM 1973 O O . TYR B 1 112 ? -44.88203 50.45920 3.89417 1.000 73.56313 323 TYR D O 1
ATOM 1982 N N . SER B 1 113 ? -46.19763 52.28610 3.81562 1.000 57.21826 324 SER D N 1
ATOM 1983 C CA . SER B 1 113 ? -47.39214 51.53176 4.17831 1.000 52.56549 324 SER D CA 1
ATOM 1984 C C . SER B 1 113 ? -47.83000 50.57503 3.07452 1.000 59.02968 324 SER D C 1
ATOM 1985 O O . SER B 1 113 ? -48.48324 49.56569 3.36177 1.000 65.69194 324 SER D O 1
ATOM 1988 N N . SER B 1 114 ? -47.50024 50.86808 1.81306 1.000 64.70448 325 SER D N 1
ATOM 1989 C CA . SER B 1 114 ? -47.75822 49.88862 0.76115 1.000 58.78865 325 SER D CA 1
ATOM 1990 C C . SER B 1 114 ? -46.87337 48.66020 0.92446 1.000 53.90394 325 SER D C 1
ATOM 1991 O O . SER B 1 114 ? -47.29414 47.54459 0.59605 1.000 53.69219 325 SER D O 1
ATOM 1994 N N . LEU B 1 115 ? -45.65334 48.84602 1.43604 1.000 57.96700 326 LEU D N 1
ATOM 1995 C CA . LEU B 1 115 ? -44.77642 47.71225 1.70744 1.000 68.56810 326 LEU D CA 1
ATOM 1996 C C . LEU B 1 115 ? -45.33584 46.83642 2.82098 1.000 78.44961 326 LEU D C 1
ATOM 1997 O O . LEU B 1 115 ? -45.27781 45.60418 2.73741 1.000 84.05760 326 LEU D O 1
ATOM 2002 N N . ARG B 1 116 ? -45.87883 47.45215 3.87306 1.000 75.94371 327 ARG D N 1
ATOM 2003 C CA . ARG B 1 116 ? -46.49020 46.66925 4.94069 1.000 78.70594 327 ARG D CA 1
ATOM 2004 C C . ARG B 1 116 ? -47.67640 45.86277 4.42177 1.000 80.28324 327 ARG D C 1
ATOM 2005 O O . ARG B 1 116 ? -47.80693 44.67406 4.73433 1.000 86.76425 327 ARG D O 1
ATOM 2013 N N . LYS B 1 117 ? -48.54408 46.48560 3.61364 1.000 73.31482 328 LYS D N 1
ATOM 2014 C CA . LYS B 1 117 ? -49.68904 45.76497 3.05809 1.000 69.20337 328 LYS D CA 1
ATOM 2015 C C . LYS B 1 117 ? -49.24931 44.60730 2.17541 1.000 70.81850 328 LYS D C 1
ATOM 2016 O O . LYS B 1 117 ? -49.97244 43.61372 2.04581 1.000 70.05328 328 LYS D O 1
ATOM 2022 N N . HIS B 1 118 ? -48.07521 44.72018 1.55676 1.000 70.45747 329 HIS D N 1
ATOM 2023 C CA . HIS B 1 118 ? -47.56741 43.64013 0.72217 1.000 66.45278 329 HIS D CA 1
ATOM 2024 C C . HIS B 1 118 ? -47.07018 42.46935 1.56204 1.000 79.24843 329 HIS D C 1
ATOM 2025 O O . HIS B 1 118 ? -47.18268 41.31384 1.13713 1.000 78.36720 329 HIS D O 1
ATOM 2032 N N . LEU B 1 119 ? -46.54417 42.74385 2.76127 1.000 88.11108 330 LEU D N 1
ATOM 2033 C CA . LEU B 1 119 ? -45.95390 41.68806 3.58178 1.000 91.11162 330 LEU D CA 1
ATOM 2034 C C . LEU B 1 119 ? -46.96804 40.61608 3.95538 1.000 100.21732 330 LEU D C 1
ATOM 2035 O O . LEU B 1 119 ? -46.58639 39.46876 4.21351 1.000 103.83779 330 LEU D O 1
ATOM 2040 N N . VAL B 1 120 ? -48.25826 40.96047 3.99750 1.000 101.40856 331 VAL D N 1
ATOM 2041 C CA . VAL B 1 120 ? -49.27036 39.95455 4.31355 1.000 110.40897 331 VAL D CA 1
ATOM 2042 C C . VAL B 1 120 ? -49.56938 39.03823 3.13762 1.000 105.98343 331 VAL D C 1
ATOM 2043 O O . VAL B 1 120 ? -50.21812 38.00136 3.32474 1.000 113.97599 331 VAL D O 1
ATOM 2047 N N . VAL B 1 121 ? -49.11489 39.38334 1.93031 1.000 91.08452 332 VAL D N 1
ATOM 2048 C CA . VAL B 1 121 ? -49.23947 38.45887 0.80705 1.000 87.85564 332 VAL D CA 1
ATOM 2049 C C . VAL B 1 121 ? -48.28527 37.28239 0.97900 1.000 99.24956 332 VAL D C 1
ATOM 2050 O O . VAL B 1 121 ? -48.61485 36.14297 0.62916 1.000 107.31961 332 VAL D O 1
ATOM 2052 N N . HIS B 1 122 ? -47.08751 37.53560 1.51648 1.000 98.52120 333 HIS D N 1
ATOM 2053 C CA . HIS B 1 122 ? -46.15803 36.44960 1.81542 1.000 99.18437 333 HIS D CA 1
ATOM 2054 C C . HIS B 1 122 ? -46.51876 35.73901 3.11507 1.000 103.36850 333 HIS D C 1
ATOM 2055 O O . HIS B 1 122 ? -46.23979 34.54385 3.26183 1.000 105.35929 333 HIS D O 1
ATOM 2062 N N . SER B 1 123 ? -47.12332 36.45408 4.06727 1.000 105.86540 334 SER D N 1
ATOM 2063 C CA . SER B 1 123 ? -47.59904 35.81269 5.28893 1.000 106.84070 334 SER D CA 1
ATOM 2064 C C . SER B 1 123 ? -48.85861 35.00117 5.02495 1.000 105.01248 334 SER D C 1
ATOM 2065 O O . SER B 1 123 ? -48.96572 33.84573 5.44961 1.000 102.39201 334 SER D O 1
ATOM 2068 N N . GLY B 1 124 ? -49.81826 35.58710 4.31415 1.000 106.29157 335 GLY D N 1
ATOM 2069 C CA . GLY B 1 124 ? -51.14281 35.00585 4.24478 1.000 107.45606 335 GLY D CA 1
ATOM 2070 C C . GLY B 1 124 ? -51.89992 35.13241 5.54514 1.000 114.03538 335 GLY D C 1
ATOM 2071 O O . GLY B 1 124 ? -52.76979 34.30522 5.83334 1.000 120.36679 335 GLY D O 1
ATOM 2072 N N . GLU B 1 125 ? -51.58327 36.15475 6.34597 1.000 114.99314 336 GLU D N 1
ATOM 2073 C CA . GLU B 1 125 ? -52.17495 36.27775 7.67468 1.000 114.88528 336 GLU D CA 1
ATOM 2074 C C . GLU B 1 125 ? -53.66284 36.59801 7.59697 1.000 118.78189 336 GLU D C 1
ATOM 2075 O O . GLU B 1 125 ? -54.46967 35.99534 8.31639 1.000 121.61661 336 GLU D O 1
ATOM 2077 N N . LYS B 1 126 ? -54.04410 37.53107 6.72082 1.000 116.84440 337 LYS D N 1
ATOM 2078 C CA 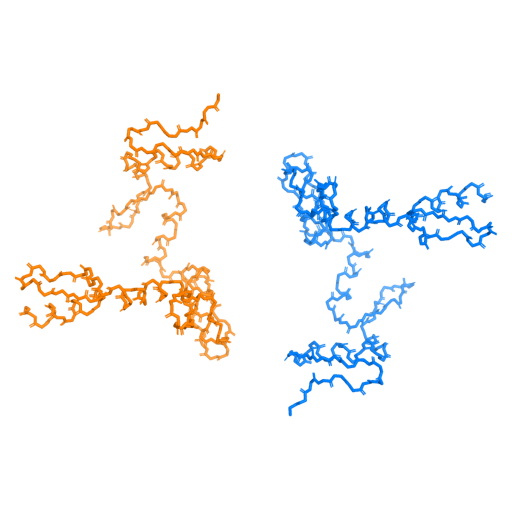. LYS B 1 126 ? -55.41788 38.00580 6.58695 1.000 112.88652 337 LYS D CA 1
ATOM 2079 C C . LYS B 1 126 ? -55.96087 38.47026 7.93659 1.000 110.18737 337 LYS D C 1
ATOM 2080 O O . LYS B 1 126 ? -56.79470 37.78439 8.54315 1.000 102.72387 337 LYS D O 1
ATOM 2086 N N . PRO B 1 127 ? -55.50786 39.62467 8.44088 1.000 106.74081 338 PRO D N 1
ATOM 2087 C CA . PRO B 1 127 ? -55.92493 40.03026 9.79521 1.000 107.41225 338 PRO D CA 1
ATOM 2088 C C . PRO B 1 127 ? -57.35057 40.55147 9.87967 1.000 101.69339 338 PRO D C 1
ATOM 2089 O O . PRO B 1 127 ? -58.04081 40.26865 10.86710 1.000 100.83993 338 PRO D O 1
ATOM 2093 N N . HIS B 1 128 ? -57.81340 41.31172 8.88932 1.000 95.98970 339 HIS D N 1
ATOM 2094 C CA . HIS B 1 128 ? -59.12047 41.95024 8.98790 1.000 96.69182 339 HIS D CA 1
ATOM 2095 C C . HIS B 1 128 ? -60.23739 40.91811 8.88375 1.000 95.17896 339 HIS D C 1
ATOM 2096 O O . HIS B 1 128 ? -60.24771 40.08982 7.96841 1.000 105.94397 339 HIS D O 1
ATOM 2103 N N . GLN B 1 129 ? -61.19006 40.98441 9.81375 1.000 86.01499 340 GLN D N 1
ATOM 2104 C CA . GLN B 1 129 ? -62.21616 39.96373 9.97412 1.000 90.52463 340 GLN D CA 1
ATOM 2105 C C . GLN B 1 129 ? -63.60783 40.57869 9.89877 1.000 96.62048 340 GLN D C 1
ATOM 2106 O O . GLN B 1 129 ? -63.85067 41.65685 10.45022 1.000 95.87854 340 GLN D O 1
ATOM 2112 N N . CYS B 1 130 ? -64.52284 39.87760 9.22546 1.000 101.41898 341 CYS D N 1
ATOM 2113 C CA . CYS B 1 130 ? -65.92668 40.27665 9.17784 1.000 106.71801 341 CYS D CA 1
ATOM 2114 C C . CYS B 1 130 ? -66.62316 39.86316 10.47124 1.000 112.58664 341 CYS D C 1
ATOM 2115 O O . CYS B 1 130 ? -66.72098 38.66849 10.77608 1.000 100.98585 341 CYS D O 1
ATOM 2118 N N . GLN B 1 131 ? -67.12156 40.85132 11.22228 1.000 115.50887 342 GLN D N 1
ATOM 2119 C CA . GLN B 1 131 ? -67.74093 40.59769 12.51899 1.000 110.88980 342 GLN D CA 1
ATOM 2120 C C . GLN B 1 131 ? -69.01825 39.77279 12.42211 1.000 106.10428 342 GLN D C 1
ATOM 2121 O O . GLN B 1 131 ? -69.46432 39.24285 13.44534 1.000 105.67900 342 GLN D O 1
ATOM 2123 N N . VAL B 1 132 ? -69.60356 39.63984 11.23031 1.000 107.34501 343 VAL D N 1
ATOM 2124 C CA . VAL B 1 132 ? -70.88912 38.96900 11.05817 1.000 115.30330 343 VAL D CA 1
ATOM 2125 C C . VAL B 1 132 ? -70.68535 37.53484 10.58250 1.000 118.19091 343 VAL D C 1
ATOM 2126 O O . VAL B 1 132 ? -71.16138 36.58531 11.21713 1.000 115.91897 343 VAL D O 1
ATOM 2130 N N . CYS B 1 133 ? -69.98137 37.36958 9.45867 1.000 118.82196 344 CYS D N 1
ATOM 2131 C CA . CYS B 1 133 ? -69.82012 36.06638 8.82323 1.000 119.20076 344 CYS D CA 1
ATOM 2132 C C . CYS B 1 133 ? -68.54172 35.34259 9.22318 1.000 115.14423 344 CYS D C 1
ATOM 2133 O O . CYS B 1 133 ? -68.47108 34.11828 9.06961 1.000 116.53275 344 CYS D O 1
ATOM 2136 N N . GLY B 1 134 ? -67.53637 36.05828 9.72207 1.000 113.65492 345 GLY D N 1
ATOM 2137 C CA . GLY B 1 134 ? -66.27909 35.45028 10.09863 1.000 112.43209 345 GLY D CA 1
ATOM 2138 C C . GLY B 1 134 ? -65.26517 35.31266 8.98269 1.000 119.08369 345 GLY D C 1
ATOM 2139 O O . GLY B 1 134 ? -64.16336 34.80712 9.23634 1.000 112.82523 345 GLY D O 1
ATOM 2140 N N . LYS B 1 135 ? -65.59766 35.73991 7.76126 1.000 120.72230 346 LYS D N 1
ATOM 2141 C CA . LYS B 1 135 ? -64.66092 35.65191 6.64720 1.000 109.44653 346 LYS D CA 1
ATOM 2142 C C . LYS B 1 135 ? -63.42793 36.50461 6.92017 1.000 102.50327 346 LYS D C 1
ATOM 2143 O O . L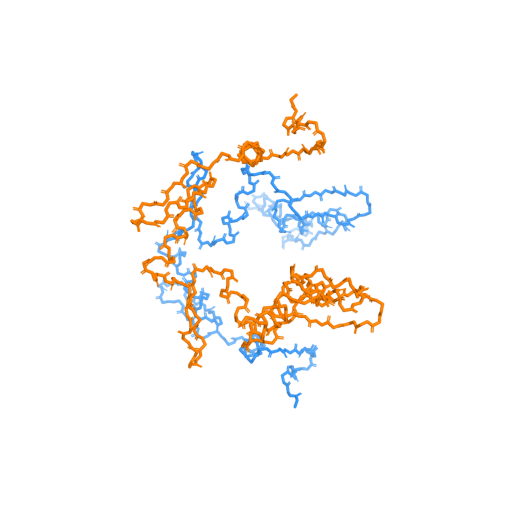YS B 1 135 ? -63.49769 37.55873 7.55842 1.000 97.84087 346 LYS D O 1
ATOM 2145 N N . THR B 1 136 ? -62.28758 36.03630 6.42867 1.000 102.41126 347 THR D N 1
ATOM 2146 C CA . THR B 1 136 ? -60.99962 36.64817 6.71893 1.000 106.11002 347 THR D CA 1
ATOM 2147 C C . THR B 1 136 ? -60.44836 37.30485 5.45409 1.000 104.76576 347 THR D C 1
ATOM 2148 O O . THR B 1 136 ? -60.49722 36.71733 4.36676 1.000 104.59562 347 THR D O 1
ATOM 2152 N N . PHE B 1 137 ? -59.95227 38.53488 5.59482 1.000 92.04968 348 PHE D N 1
ATOM 2153 C CA . PHE B 1 137 ? -59.58063 39.36893 4.45964 1.000 97.04015 348 PHE D CA 1
ATOM 2154 C C . PHE B 1 137 ? -58.16737 39.90529 4.63650 1.000 101.38948 348 PHE D C 1
ATOM 2155 O O . PHE B 1 137 ? -57.67073 40.05162 5.75610 1.000 99.18956 348 PHE D O 1
ATOM 2163 N N . SER B 1 138 ? -57.53561 40.23183 3.50422 1.000 105.12795 349 SER D N 1
ATOM 2164 C CA . SER B 1 138 ? -56.15671 40.71461 3.51886 1.000 104.15516 349 SER D CA 1
ATOM 2165 C C . SER B 1 138 ? -56.06634 42.19854 3.87356 1.000 99.75568 349 SER D C 1
ATOM 2166 O O . SER B 1 138 ? -55.14593 42.60937 4.58898 1.000 99.11205 349 SER D O 1
ATOM 2169 N N . GLN B 1 139 ? -56.99776 43.01718 3.38417 1.000 100.46965 350 GLN D N 1
ATOM 2170 C CA . GLN B 1 139 ? -57.00677 44.44869 3.65724 1.000 94.13968 350 GLN D CA 1
ATOM 2171 C C . GLN B 1 139 ? -58.35954 44.86308 4.21896 1.000 88.34084 350 GLN D C 1
ATOM 2172 O O . GLN B 1 139 ? -59.37662 44.20449 3.99072 1.000 97.25559 350 GLN D O 1
ATOM 2178 N N . SER B 1 140 ? -58.36537 45.98580 4.94496 1.000 91.25594 351 SER D N 1
ATOM 2179 C CA . SER B 1 140 ? -59.61813 46.48921 5.50157 1.000 91.91488 351 SER D CA 1
ATOM 2180 C C . SER B 1 140 ? -60.57899 46.94352 4.40837 1.000 95.71775 351 SER D C 1
ATOM 2181 O O . SER B 1 140 ? -61.79845 46.80116 4.56066 1.000 99.96776 351 SER D O 1
ATOM 2184 N N . GLY B 1 141 ? -60.05657 47.48963 3.30751 1.000 92.08695 352 GLY D N 1
ATOM 2185 C CA . GLY B 1 141 ? -60.92384 47.87356 2.20576 1.000 91.83150 352 GLY D CA 1
ATOM 2186 C C . GLY B 1 141 ? -61.70961 46.70027 1.65379 1.000 97.99697 352 GLY D C 1
ATOM 2187 O O . GLY B 1 141 ? -62.90675 46.81577 1.37839 1.000 105.37039 352 GLY D O 1
ATOM 2188 N N . SER B 1 142 ? -61.04886 45.55068 1.49614 1.000 88.78981 353 SER D N 1
ATOM 2189 C CA . SER B 1 142 ? -61.74168 44.35688 1.02520 1.000 95.32172 353 SER D CA 1
ATOM 2190 C C . SER B 1 142 ? -62.81269 43.91468 2.01550 1.000 102.54034 353 SER D C 1
ATOM 2191 O O . SER B 1 142 ? -63.87343 43.42024 1.61570 1.000 110.56097 353 SER D O 1
ATOM 2194 N N . ARG B 1 143 ? -62.54814 44.07486 3.31513 1.000 100.80881 354 ARG D N 1
ATOM 2195 C CA . ARG B 1 143 ? -63.54698 43.73360 4.32218 1.000 101.93640 354 ARG D CA 1
ATOM 2196 C C . ARG B 1 143 ? -64.73104 44.68961 4.28188 1.000 106.01175 354 ARG D C 1
ATOM 2197 O O . ARG B 1 143 ? -65.87052 44.27496 4.51931 1.000 115.24418 354 ARG D O 1
ATOM 2205 N N . ASN B 1 144 ? -64.48809 45.96264 3.97122 1.000 104.93361 355 ASN D N 1
ATOM 2206 C CA . ASN B 1 144 ? -65.56378 46.94530 3.98805 1.000 103.75872 355 ASN D CA 1
ATOM 2207 C C . ASN B 1 144 ? -66.45821 46.84790 2.75820 1.000 99.49014 355 ASN D C 1
ATOM 2208 O O . ASN B 1 144 ? -67.65030 47.16102 2.84294 1.000 110.08883 355 ASN D O 1
ATOM 2213 N N . VAL B 1 145 ? -65.91765 46.42156 1.61694 1.000 90.15642 356 VAL D N 1
ATOM 2214 C CA . VAL B 1 145 ? -66.77223 46.20538 0.45410 1.000 99.83237 356 VAL D CA 1
ATOM 2215 C C . VAL B 1 145 ? -67.57642 44.91578 0.61180 1.000 111.22418 356 VAL D C 1
ATOM 2216 O O . VAL B 1 145 ? -68.65413 44.77395 0.02037 1.000 108.89042 356 VAL D O 1
ATOM 2220 N N . HIS B 1 146 ? -67.08300 43.96695 1.41288 1.000 112.96320 357 HIS D N 1
ATOM 2221 C CA . HIS B 1 146 ? -67.85959 42.76453 1.69901 1.000 116.65459 357 HIS D CA 1
ATOM 2222 C C . HIS B 1 146 ? -69.00584 43.06178 2.65989 1.000 129.53783 357 HIS D C 1
ATOM 2223 O O . HIS B 1 146 ? -70.12636 42.57756 2.46328 1.000 137.61445 357 HIS D O 1
ATOM 2230 N N . MET B 1 147 ? -68.74922 43.85357 3.70681 1.000 133.74614 358 MET D N 1
ATOM 2231 C CA . MET B 1 147 ? -69.82103 44.22656 4.62410 1.000 137.70929 358 MET D CA 1
ATOM 2232 C C . MET B 1 147 ? -70.74621 45.27928 4.02720 1.000 138.34521 358 MET D C 1
ATOM 2233 O O . MET B 1 147 ? -71.87015 45.44524 4.51456 1.000 144.68144 358 MET D O 1
ATOM 2238 N N . ARG B 1 148 ? -70.30093 45.99490 2.98934 1.000 129.79616 359 ARG D N 1
ATOM 2239 C CA . ARG B 1 148 ? -71.22795 46.80938 2.21123 1.000 120.74386 359 ARG D CA 1
ATOM 2240 C C . ARG B 1 148 ? -72.18497 45.93413 1.41225 1.000 127.97318 359 ARG D C 1
ATOM 2241 O O . ARG B 1 148 ? -73.31612 46.34761 1.13095 1.000 135.27550 359 ARG D O 1
ATOM 2243 N N . LYS B 1 149 ? -71.74665 44.72752 1.03845 1.000 127.94271 360 LYS D N 1
ATOM 2244 C CA . LYS B 1 149 ? -72.64421 43.75242 0.42514 1.000 134.57915 360 LYS D CA 1
ATOM 2245 C C . LYS B 1 149 ? -73.61121 43.16026 1.44758 1.000 146.07621 360 LYS D C 1
ATOM 2246 O O . LYS B 1 149 ? -74.75358 42.83239 1.10335 1.000 144.10327 360 LYS D O 1
ATOM 2252 N N . HIS B 1 150 ? -73.17389 43.01643 2.70023 1.000 149.70239 361 HIS D N 1
ATOM 2253 C CA . HIS B 1 150 ? -73.95824 42.36202 3.74241 1.000 148.76880 361 HIS D CA 1
ATOM 2254 C C . HIS B 1 150 ? -75.27027 43.07996 4.03312 1.000 145.96543 361 HIS D C 1
ATOM 2255 O O . HIS B 1 150 ? -76.34956 42.53495 3.78011 1.000 147.93710 361 HIS D O 1
ATOM 2262 N N . HIS B 1 151 ? -75.18685 44.30161 4.55499 1.000 142.68157 362 HIS D N 1
ATOM 2263 C CA . HIS B 1 151 ? -76.36719 45.01798 5.03550 1.000 146.16980 362 HIS D CA 1
ATOM 2264 C C . HIS B 1 151 ? -77.26535 45.46966 3.88837 1.000 143.69476 362 HIS D C 1
ATOM 2265 O O . HIS B 1 151 ? -78.48861 45.34115 3.96062 1.000 144.40814 362 HIS D O 1
#

Secondary structure (DSSP, 8-state):
---B--STTT--B-SSHHHHHHHHHHHHT---EE--STTT--EESSHHHHHHHHHHHH----EE--STTT--EESSHHHHHHHTHHHH----EE--SSS---EESSHHHHHHHHHHHH----EE-TTT--EESSHHHHHHHHHHH-/---B--STTT--B-SSHHHHHHHHHHHHT---EE--STTT--EESSHHHHHHHHHHHH----EE--STTT--EESSHHHHHHHTHHHH----EE--SSS---EESSHHHHHHHHHHHH----EE-TTT--EESSHHHHHHHHHHH-

InterPro domains:
  IPR013087 Zinc finger C2H2-type [PF00096] (249-273)
  IPR013087 Zinc finger C2H2-type [PF00096] (279-303)
  IPR013087 Zinc finger C2H2-type [PF00096] (311-333)
  IPR013087 Zinc finger C2H2-type [PF00096] (339-361)
  IPR013087 Zinc finger C2H2-type [PS00028] (221-243)
  IPR013087 Zinc finger C2H2-type [PS00028] (251-273)
  IPR013087 Zinc finger C2H2-type [PS00028] (281-303)
  IPR013087 Zinc finger C2H2-type [PS00028] (311-333)
  IPR013087 Zinc finger C2H2-type [PS50157] (219-248)
  IPR013087 Zinc finger C2H2-type [PS50157] (249-278)
  IPR013087 Zinc finger C2H2-type [PS50157] (279-308)
  IPR013087 Zinc finger C2H2-type [PS50157] (309-338)
  IPR013087 Zinc finger C2H2-type [PS50157] (339-361)
  IPR013087 Zinc finger C2H2-type [SM00355] (219-243)
  IPR013087 Zinc finger C2H2-type [SM00355] (249-273)
  IPR013087 Zinc finger C2H2-type [SM00355] (279-303)
  IPR013087 Zinc finger C2H2-type [SM00355] (309-333)
  IPR013087 Zinc finger C2H2-type [SM00355] (339-361)
  IPR036236 Zinc finger C2H2 superfamily [SSF57667] (220-273)
  IPR036236 Zinc finger C2H2 superfamily [SSF57667] (259-317)

Sequence (292 aa):
KKLKCTVEGCDRTFVWPAHFKYHLKTHRNDRSFICPAEGCGKSFYVLQRLKVHMRTHNGEKPFMCHESGCGKQFTTAGNLKNHRRIHTGEKPFLCEAQGCGRSFAEYSSLRKHLVVHSGEKPHQCQVCGKTFSQSGSRNVHMRKHHKKLKCTVEGCDRTFVWPAHFKYHLKTHRNDRSFICPAEGCGKSFYVLQRLKVHMRTHNGEKPFMCHESGCGKQFTTAGNLKNHRRIHTGEKPFLCEAQGCGRSFAEYSSLRKHLVVHSGEKPHQCQVCGKTFSQSGSRNVHMRKHH

Radius of gyration: 29.26 Å; Cα contacts (8 Å, |Δi|>4): 324; chains: 2; bounding box: 90×63×63 Å

GO terms:
  GO:0005515 protein binding (F, IPI)
  GO:0003700 DNA-binding transcription factor activity (F, IDA)
  GO:0045944 positive regulation of transcription by RNA polymerase II (P, IDA)
  GO:1990837 sequence-specific double-stranded DNA binding (F, IDA)
  GO:0005694 chromosome (C, EXP)
  GO:0005654 nucleoplasm (C, IDA)
  GO:0000978 RNA polymerase II cis-regulatory region sequence-specific DNA binding (F, IMP)
  GO:0045944 positive regulation of transcription by RNA polymerase II (P, IMP)
  GO:0010629 negative regulation of gene expression (P, IMP)
  GO:1990837 sequence-specific double-stranded DNA binding (F, IMP)

Organism: Homo sapiens (NCBI:txid9606)

Nearest PDB structures (foldseek):
  6wmi-assembly2_D  TM=1.007E+00  e=7.324E-30  Homo sapiens
  6b0o-assembly2_D  TM=6.755E-01  e=1.101E-10  Homo sapiens
  5ke8-assembly1_A  TM=8.821E-01  e=3.031E-07  Mus musculus
  6blw-assembly1_A  TM=7.559E-01  e=2.310E-08  Homo sapiens
  1tf6-assembly1_A  TM=5.550E-01  e=9.722E-10  Xenopus laevis

B-factor: mean 63.47, std 26.81, range [25.41, 190.58]

Foldseek 3Di:
DDQFDDPDPDRHGDDDVVVSVLVVCVVVVPFPAFAPDPPPGDTHSDPVVNVLVCCVVVVDFPDFDPPVPGRDGHSDPVVVQLVCCVVVVDFPAFDPDDPDGDGHSDPVVSVLVVCVVVVAFPAAAPPPGDGHSDPVVNVVVVVVVD/DFCFDDPPPDRHHDDDVVVSVLVVCVVVVPFPAFAPDPPDGDTHSDVVVNVLVCCVVVVDFPAFDPPPPPGDGHSDVVVVQLVCCVVVVDFPAFQPDPPDRDTHSDPVVSVLVVCVVVVPQPDAAPPPGDGHSDVVVNVVVVVVVD